Protein AF-A0A7S1FJS6-F1 (afdb_monomer_lite)

Sequence (217 aa):
QIECEKLGKFGPPGNFKMKMSGSAFVTFGTLARRNVLLRKKPSIFRSFWSHQSYTFWNFGKVPFASVTLRCERAIHPDDLNWKNLHIPPSVRKRRVFFLSCFMSVVFCALIVPTLTCLPWGSFEGPLVLLLINLVVLPVATRSIVMWARPLRNSVGESMKMRLSCWFLTLNTIILPLITLFLTYPTFKSQTENTIQHGIIDPIWNHNTSGARAAWAA

Structure (mmCIF, N/CA/C/O backbone):
data_AF-A0A7S1FJS6-F1
#
_entry.id   AF-A0A7S1FJS6-F1
#
loop_
_atom_site.group_PDB
_atom_site.id
_atom_site.type_symbol
_atom_site.label_atom_id
_atom_site.label_alt_id
_atom_site.label_comp_id
_atom_site.label_asym_id
_atom_site.label_entity_id
_atom_site.label_seq_id
_atom_site.pdbx_PDB_ins_code
_atom_site.Cartn_x
_atom_site.Cartn_y
_atom_site.Cartn_z
_atom_site.occupancy
_atom_site.B_iso_or_equiv
_atom_site.auth_seq_id
_atom_site.auth_comp_id
_atom_site.auth_asym_id
_atom_site.auth_atom_id
_atom_site.pdbx_PDB_model_num
ATOM 1 N N . GLN A 1 1 ? -17.239 0.694 36.329 1.00 40.72 1 GLN A N 1
ATOM 2 C CA . GLN A 1 1 ? -17.892 -0.604 36.094 1.00 40.72 1 GLN A CA 1
ATOM 3 C C . GLN A 1 1 ? -17.837 -0.851 34.593 1.00 40.72 1 GLN A C 1
ATOM 5 O O . GLN A 1 1 ? -18.202 0.053 33.854 1.00 40.72 1 GLN A O 1
ATOM 10 N N . ILE A 1 2 ? -17.217 -1.946 34.143 1.00 43.47 2 ILE A N 1
ATOM 11 C CA . ILE A 1 2 ? -17.176 -2.309 32.716 1.00 43.47 2 ILE A CA 1
ATOM 12 C C . ILE A 1 2 ? -18.375 -3.224 32.504 1.00 43.47 2 ILE A C 1
ATOM 14 O O . ILE A 1 2 ? -18.391 -4.337 33.022 1.00 43.47 2 ILE A O 1
ATOM 18 N N . GLU A 1 3 ? -19.399 -2.725 31.827 1.00 39.81 3 GLU A N 1
ATOM 19 C CA . GLU A 1 3 ? -20.601 -3.489 31.519 1.00 39.81 3 GLU A CA 1
ATOM 20 C C . GLU A 1 3 ? -20.359 -4.233 30.202 1.00 39.81 3 GLU A C 1
ATOM 22 O O . GLU A 1 3 ? -20.360 -3.650 29.120 1.00 39.81 3 GLU A O 1
ATOM 27 N N . CYS A 1 4 ? -20.020 -5.521 30.298 1.00 46.91 4 CYS A N 1
ATOM 28 C CA . CYS A 1 4 ? -19.901 -6.385 29.128 1.00 46.91 4 CYS A CA 1
ATOM 29 C C . CYS A 1 4 ? -21.305 -6.802 28.685 1.00 46.91 4 CYS A C 1
ATOM 31 O O . CYS A 1 4 ? -21.833 -7.819 29.137 1.00 46.91 4 CYS A O 1
ATOM 33 N N . GLU A 1 5 ? -21.906 -6.008 27.808 1.00 47.59 5 GLU A N 1
ATOM 34 C CA . GLU A 1 5 ? -23.189 -6.323 27.193 1.00 47.59 5 GLU A CA 1
ATOM 35 C C . GLU A 1 5 ? -23.039 -7.585 26.321 1.00 47.59 5 GLU A C 1
ATOM 37 O O . GLU A 1 5 ? -22.249 -7.639 25.373 1.00 47.59 5 GLU A O 1
ATOM 42 N N . LYS A 1 6 ? -23.740 -8.662 26.700 1.00 45.84 6 LYS A N 1
ATOM 43 C CA . LYS A 1 6 ? -23.725 -9.952 25.997 1.00 45.84 6 LYS A CA 1
ATOM 44 C C . LYS A 1 6 ? -24.408 -9.796 24.636 1.00 45.84 6 LYS A C 1
ATOM 46 O O . LYS A 1 6 ? -25.606 -10.028 24.513 1.00 45.84 6 LYS A O 1
ATOM 51 N N . LEU A 1 7 ? -23.639 -9.461 23.604 1.00 49.03 7 LEU A N 1
ATOM 52 C CA . LEU A 1 7 ? -24.078 -9.543 22.210 1.00 49.03 7 LEU A CA 1
ATOM 53 C C . LEU A 1 7 ? -24.421 -11.001 21.842 1.00 49.03 7 LEU A C 1
ATOM 55 O O . LEU A 1 7 ? -23.547 -11.810 21.543 1.00 49.03 7 LEU A O 1
ATOM 59 N N . GLY A 1 8 ? -25.717 -11.313 21.923 1.00 45.78 8 GLY A N 1
ATOM 60 C CA . GLY A 1 8 ? -26.468 -12.207 21.035 1.00 45.78 8 GLY A CA 1
ATOM 61 C C . GLY A 1 8 ? -25.956 -13.634 20.837 1.00 45.78 8 GLY A C 1
ATOM 62 O O . GLY A 1 8 ? -25.249 -13.928 19.878 1.00 45.78 8 GLY A O 1
ATOM 63 N N . LYS A 1 9 ? -26.445 -14.560 21.671 1.00 45.81 9 LYS A N 1
ATOM 64 C CA . LYS A 1 9 ? -26.464 -16.003 21.390 1.00 45.81 9 LYS A CA 1
ATOM 65 C C . LYS A 1 9 ? -27.568 -16.320 20.364 1.00 45.81 9 LYS A C 1
ATOM 67 O O . LYS A 1 9 ? -28.678 -16.647 20.760 1.00 45.81 9 LYS A O 1
ATOM 72 N N . PHE A 1 10 ? -27.275 -16.252 19.069 1.00 49.72 10 PHE A N 1
ATOM 73 C CA . PHE A 1 10 ? -28.116 -16.865 18.030 1.00 49.72 10 PHE A CA 1
ATOM 74 C C . PHE A 1 10 ? -27.247 -17.763 17.15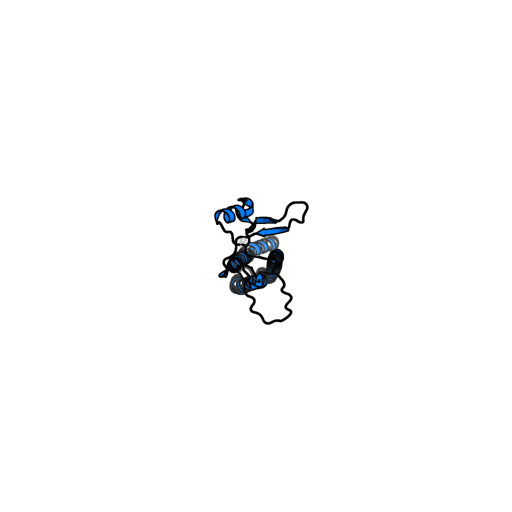1 1.00 49.72 10 PHE A C 1
ATOM 76 O O . PHE A 1 10 ? -26.714 -17.351 16.126 1.00 49.72 10 PHE A O 1
ATOM 83 N N . GLY A 1 11 ? -27.057 -18.999 17.600 1.00 56.09 11 GLY A N 1
ATOM 84 C CA . GLY A 1 11 ? -26.415 -20.057 16.832 1.00 56.09 11 GLY A CA 1
ATOM 85 C C . GLY A 1 11 ? -26.831 -21.418 17.393 1.00 56.09 11 GLY A C 1
ATOM 86 O O . GLY A 1 11 ? -26.967 -21.533 18.614 1.00 56.09 11 GLY A O 1
ATOM 87 N N . PRO A 1 12 ? -27.078 -22.427 16.538 1.00 61.25 12 PRO A N 1
ATOM 88 C CA . PRO A 1 12 ? -27.480 -23.761 16.973 1.00 61.25 12 PRO A CA 1
ATOM 89 C C . PRO A 1 12 ? -26.419 -24.390 17.893 1.00 61.25 12 PRO A C 1
ATOM 91 O O . PRO A 1 12 ? -25.243 -24.016 17.812 1.00 61.25 12 PRO A O 1
ATOM 94 N N . PRO A 1 13 ? -26.803 -25.348 18.759 1.00 59.94 13 PRO A N 1
ATOM 95 C CA . PRO A 1 13 ? -25.901 -26.024 19.689 1.00 59.94 13 PRO A CA 1
ATOM 96 C C . PRO A 1 13 ? -24.950 -26.973 18.941 1.00 59.94 13 PRO A C 1
ATOM 98 O O . PRO A 1 13 ? -25.092 -28.189 18.965 1.00 59.94 13 PRO A O 1
ATOM 101 N N . GLY A 1 14 ? -23.968 -26.407 18.245 1.00 68.56 14 GLY A N 1
ATOM 102 C CA . GLY A 1 14 ? -22.772 -27.100 17.788 1.00 68.56 14 GLY A CA 1
ATOM 103 C C . GLY A 1 14 ? -21.611 -26.754 18.713 1.00 68.56 14 GLY A C 1
ATOM 104 O O . GLY A 1 14 ? -21.495 -25.609 19.149 1.00 68.56 14 GLY A O 1
ATOM 105 N N . ASN A 1 15 ? -20.743 -27.726 19.003 1.00 66.56 15 ASN A N 1
ATOM 106 C CA . ASN A 1 15 ? -19.498 -27.579 19.771 1.00 66.56 15 ASN A CA 1
ATOM 107 C C . ASN A 1 15 ? -18.474 -26.668 19.052 1.00 66.56 15 ASN A C 1
ATOM 109 O O . ASN A 1 15 ? -17.356 -27.066 18.726 1.00 66.56 15 ASN A O 1
ATOM 113 N N . PHE A 1 16 ? -18.833 -25.416 18.781 1.00 66.56 16 PHE A N 1
ATOM 114 C CA . PHE A 1 16 ? -17.915 -24.417 18.267 1.00 66.56 16 PHE A CA 1
ATOM 115 C C . PHE A 1 16 ? -17.105 -23.886 19.439 1.00 66.56 16 PHE A C 1
ATOM 117 O O . PHE A 1 16 ? -17.563 -23.044 20.213 1.00 66.56 16 PHE A O 1
ATOM 124 N N . LYS A 1 17 ? -15.872 -24.381 19.570 1.00 75.75 17 LYS A N 1
ATOM 125 C CA . LYS A 1 17 ? -14.861 -23.789 20.446 1.00 75.75 17 LYS A CA 1
ATOM 126 C C . LYS A 1 17 ? -14.656 -22.334 20.011 1.00 75.75 17 LYS A C 1
ATOM 128 O O . LYS A 1 17 ? -13.925 -22.060 19.060 1.00 75.75 17 LYS A O 1
ATOM 133 N N . MET A 1 18 ? -15.355 -21.406 20.668 1.00 70.50 18 MET A N 1
ATOM 134 C CA . MET A 1 18 ? -15.323 -19.983 20.340 1.00 70.50 18 MET A CA 1
ATOM 135 C C . MET A 1 18 ? -13.910 -19.450 20.556 1.00 70.50 18 MET A C 1
ATOM 137 O O . MET A 1 18 ? -13.443 -19.278 21.682 1.00 70.50 18 MET A O 1
ATOM 141 N N . LYS A 1 19 ? -13.205 -19.191 19.456 1.00 78.25 19 LYS A N 1
ATOM 142 C CA . LYS A 1 19 ? -11.896 -18.551 19.492 1.00 78.25 19 LYS A CA 1
ATOM 143 C C . LYS A 1 19 ? -12.103 -17.052 19.687 1.00 78.25 19 LYS A C 1
ATOM 145 O O . LYS A 1 19 ? -12.420 -16.339 18.738 1.00 78.25 19 LYS A O 1
ATOM 150 N N . MET A 1 20 ? -11.935 -16.577 20.918 1.00 77.69 20 MET A N 1
ATOM 151 C CA . MET A 1 20 ? -11.970 -15.144 21.210 1.00 77.69 20 MET A CA 1
ATOM 152 C C . MET A 1 20 ? -10.816 -14.434 20.484 1.00 77.69 20 MET A C 1
ATOM 154 O O . MET A 1 20 ? -9.676 -14.895 20.500 1.00 77.69 20 MET A O 1
ATOM 158 N N . SER A 1 21 ? -11.109 -13.307 19.831 1.00 72.25 21 SER A N 1
ATOM 159 C CA . SER A 1 21 ? -10.200 -12.586 18.922 1.00 72.25 21 SER A CA 1
ATOM 160 C C . SER A 1 21 ? -9.109 -11.763 19.627 1.00 72.25 21 SER A C 1
ATOM 162 O O . SER A 1 21 ? -8.407 -10.984 18.982 1.00 72.25 21 SER A O 1
ATOM 164 N N . GLY A 1 22 ? -8.963 -11.905 20.949 1.00 82.12 22 GLY A N 1
ATOM 165 C CA . GLY A 1 22 ? -8.018 -11.134 21.766 1.00 82.12 22 GLY A CA 1
ATOM 166 C C . GLY A 1 22 ? -8.248 -9.616 21.737 1.00 82.12 22 GLY A C 1
ATOM 167 O O . GLY A 1 22 ? -7.380 -8.863 22.162 1.00 82.12 22 GLY A O 1
ATOM 168 N N . SER A 1 23 ? -9.388 -9.163 21.206 1.00 86.75 23 SER A N 1
ATOM 169 C CA . SER A 1 23 ? -9.744 -7.754 21.024 1.00 86.75 23 SER A CA 1
ATOM 170 C C . SER A 1 23 ? -11.123 -7.497 21.626 1.00 86.75 23 SER A C 1
ATOM 172 O O . SER A 1 23 ? -12.018 -8.325 21.479 1.00 86.75 23 SER A O 1
ATOM 174 N N . ALA A 1 24 ? -11.301 -6.346 22.272 1.00 89.56 24 ALA A N 1
ATOM 175 C CA . ALA A 1 24 ? -12.574 -5.927 22.851 1.00 89.56 24 ALA A CA 1
ATOM 176 C C . ALA A 1 24 ? -12.783 -4.422 22.648 1.00 89.56 24 ALA A C 1
ATOM 178 O O . ALA A 1 24 ? -11.819 -3.653 22.600 1.00 89.56 24 ALA A O 1
ATOM 179 N N . PHE A 1 25 ? -14.044 -4.011 22.543 1.00 91.31 25 PHE A N 1
ATOM 180 C CA . PHE A 1 25 ? -14.428 -2.604 22.554 1.00 91.31 25 PHE A CA 1
ATOM 181 C C . PHE A 1 25 ? -14.771 -2.192 23.982 1.00 91.31 25 PHE A C 1
ATOM 183 O O . PHE A 1 25 ? -15.396 -2.951 24.717 1.00 91.31 25 PHE A O 1
ATOM 190 N N . VAL A 1 26 ? -14.344 -0.994 24.374 1.00 90.88 26 VAL A N 1
ATOM 191 C CA . VAL A 1 26 ? -14.606 -0.438 25.703 1.00 90.88 26 VAL A CA 1
ATOM 192 C C . VAL A 1 26 ? -15.275 0.914 25.526 1.00 90.88 26 VAL A C 1
ATOM 194 O O . VAL A 1 26 ? -14.761 1.784 24.818 1.00 90.88 26 VAL A O 1
ATOM 197 N N . THR A 1 27 ? -16.417 1.090 26.177 1.00 92.75 27 THR A N 1
ATOM 198 C CA . THR A 1 27 ? -17.107 2.372 26.285 1.00 92.75 27 THR A CA 1
ATOM 199 C C . THR A 1 27 ? -16.677 3.075 27.572 1.00 92.75 27 THR A C 1
ATOM 201 O O . THR A 1 27 ? -16.333 2.452 28.577 1.00 92.75 27 THR A O 1
ATOM 204 N N . PHE A 1 28 ? -16.637 4.405 27.534 1.00 91.75 28 PHE A N 1
ATOM 205 C CA . PHE A 1 28 ? -16.322 5.227 28.699 1.00 91.75 28 PHE A CA 1
ATOM 206 C C . PHE A 1 28 ? -17.572 6.007 29.080 1.00 91.75 28 PHE A C 1
ATOM 208 O O . PHE A 1 28 ? -18.151 6.660 28.217 1.00 91.75 28 PHE A O 1
ATOM 215 N N . GLY A 1 29 ? -17.933 6.007 30.365 1.00 95.06 29 GLY A N 1
ATOM 216 C CA . GLY A 1 29 ? -19.068 6.800 30.853 1.00 95.06 29 GLY A CA 1
ATOM 217 C C . GLY A 1 29 ? -18.875 8.312 30.687 1.00 95.06 29 GLY A C 1
ATOM 218 O O . GLY A 1 29 ? -19.850 9.048 30.634 1.00 95.06 29 GLY A O 1
ATOM 219 N N . THR A 1 30 ? -17.628 8.791 30.564 1.00 95.81 30 THR A N 1
ATOM 220 C CA . THR A 1 30 ? -17.334 10.213 30.337 1.00 95.81 30 THR A CA 1
ATOM 221 C C . THR A 1 30 ? -16.314 10.440 29.221 1.00 95.81 30 THR A C 1
ATOM 223 O O . THR A 1 30 ? -15.276 9.777 29.113 1.00 95.81 30 THR A O 1
ATOM 226 N N . LEU A 1 31 ? -16.596 11.448 28.393 1.00 93.50 31 LEU A N 1
ATOM 227 C CA . LEU A 1 31 ? -15.796 11.823 27.225 1.00 93.50 31 LEU A CA 1
ATOM 228 C C . LEU A 1 31 ? -14.438 12.429 27.635 1.00 93.50 31 LEU A C 1
ATOM 230 O O . LEU A 1 31 ? -13.417 12.159 27.000 1.00 93.50 31 LEU A O 1
ATOM 234 N N . ALA A 1 32 ? -14.402 13.160 28.756 1.00 94.12 32 ALA A N 1
ATOM 235 C CA . ALA A 1 32 ? -13.177 13.697 29.348 1.00 94.12 32 ALA A CA 1
ATOM 236 C C . ALA A 1 32 ? -12.186 12.583 29.726 1.00 94.12 32 ALA A C 1
ATOM 238 O O . ALA A 1 32 ? -11.023 12.634 29.327 1.00 94.12 32 ALA A O 1
ATOM 239 N N . ARG A 1 33 ? -12.651 11.522 30.404 1.00 91.06 33 ARG A N 1
ATOM 240 C CA . ARG A 1 33 ? -11.801 10.388 30.803 1.00 91.06 33 ARG A CA 1
ATOM 241 C C . ARG A 1 33 ? -11.238 9.646 29.595 1.00 91.06 33 ARG A C 1
ATOM 243 O O . ARG A 1 33 ? -10.051 9.326 29.576 1.00 91.06 33 ARG A O 1
ATOM 250 N N . ARG A 1 34 ? -12.062 9.441 28.560 1.00 91.62 34 ARG A N 1
ATOM 251 C CA . ARG A 1 34 ? -11.617 8.883 27.275 1.00 91.62 34 ARG A CA 1
ATOM 252 C C . ARG A 1 34 ? -10.505 9.731 26.660 1.00 91.62 34 ARG A C 1
ATOM 254 O O . ARG A 1 34 ? -9.486 9.190 26.247 1.00 91.62 34 ARG A O 1
ATOM 261 N N . ASN A 1 35 ? -10.697 11.047 26.580 1.00 90.44 35 ASN A N 1
ATOM 262 C CA . ASN A 1 35 ? -9.729 11.940 25.950 1.00 90.44 35 ASN A CA 1
ATOM 263 C C . ASN A 1 35 ? -8.419 12.020 26.739 1.00 90.44 35 ASN A C 1
ATOM 265 O O . ASN A 1 35 ? -7.371 12.088 26.112 1.00 90.44 35 ASN A O 1
ATOM 269 N N . VAL A 1 36 ? -8.460 11.966 28.076 1.00 90.50 36 VAL A N 1
ATOM 270 C CA . VAL A 1 36 ? -7.258 11.896 28.926 1.00 90.50 36 VAL A CA 1
ATOM 271 C C . VAL A 1 36 ? -6.505 10.584 28.696 1.00 90.50 36 VAL A C 1
ATOM 273 O O . VAL A 1 36 ? -5.297 10.607 28.478 1.00 90.50 36 VAL A O 1
ATOM 276 N N . LEU A 1 37 ? -7.210 9.449 28.667 1.00 87.81 37 LEU A N 1
ATOM 277 C CA . LEU A 1 37 ? -6.601 8.122 28.500 1.00 87.81 37 LEU A CA 1
ATOM 278 C C . LEU A 1 37 ? -6.058 7.886 27.081 1.00 87.81 37 LEU A C 1
ATOM 280 O O . LEU A 1 37 ? -5.040 7.220 26.896 1.00 87.81 37 LEU A O 1
ATOM 284 N N . LEU A 1 38 ? -6.720 8.455 26.073 1.00 88.25 38 LEU A N 1
ATOM 285 C CA . LEU A 1 38 ? -6.291 8.416 24.673 1.00 88.25 38 LEU A CA 1
ATOM 286 C C . LEU A 1 38 ? -5.441 9.632 24.276 1.00 88.25 38 LEU A C 1
ATOM 288 O O . LEU A 1 38 ? -5.140 9.796 23.088 1.00 88.25 38 LEU A O 1
ATOM 292 N N . ARG A 1 39 ? -5.058 10.502 25.225 1.00 85.31 39 ARG A N 1
ATOM 293 C CA . ARG A 1 39 ? -4.255 11.687 24.917 1.00 85.31 39 ARG A CA 1
ATOM 294 C C . ARG A 1 39 ? -2.889 11.220 24.443 1.00 85.31 39 ARG A C 1
ATOM 296 O O . ARG A 1 39 ? -2.079 10.704 25.210 1.00 85.31 39 ARG A O 1
ATOM 303 N N . LYS A 1 40 ? -2.617 11.402 23.155 1.00 72.56 40 LYS A N 1
ATOM 304 C CA . LYS A 1 40 ? -1.276 11.176 22.628 1.00 72.56 40 LYS A CA 1
ATOM 305 C C . LYS A 1 40 ? -0.348 12.234 23.202 1.00 72.56 40 LYS A C 1
ATOM 307 O O . LYS A 1 40 ? -0.659 13.422 23.135 1.00 72.56 40 LYS A O 1
ATOM 312 N N . LYS A 1 41 ? 0.823 11.815 23.680 1.00 77.44 41 LYS A N 1
ATOM 313 C CA . LYS A 1 41 ? 1.947 12.738 23.832 1.00 77.44 41 LYS A CA 1
ATOM 314 C C . LYS A 1 41 ? 2.318 13.205 22.416 1.00 77.44 41 LYS A C 1
ATOM 316 O O . LYS A 1 41 ? 2.641 12.342 21.592 1.00 77.44 41 LYS A O 1
ATOM 321 N N . PRO A 1 42 ? 2.205 14.504 22.088 1.00 65.69 42 PRO A N 1
ATOM 322 C CA . PRO A 1 42 ? 2.562 15.000 20.769 1.00 65.69 42 PRO A CA 1
ATOM 323 C C . PRO A 1 42 ? 4.066 14.807 20.598 1.00 65.69 42 PRO A C 1
ATOM 325 O O . PRO A 1 42 ? 4.879 15.527 21.164 1.00 65.69 42 PRO A O 1
ATOM 328 N N . SER A 1 43 ? 4.448 13.770 19.866 1.00 71.62 43 SER A N 1
ATOM 329 C CA . SER A 1 43 ? 5.813 13.622 19.397 1.00 71.62 43 SER A CA 1
ATOM 330 C C . SER A 1 43 ? 5.833 14.140 17.971 1.00 71.62 43 SER A C 1
ATOM 332 O O . SER A 1 43 ? 5.359 13.467 17.056 1.00 71.62 43 SER A O 1
ATOM 334 N N . ILE A 1 44 ? 6.347 15.359 17.816 1.00 74.00 44 ILE A N 1
ATOM 335 C CA . ILE A 1 44 ? 6.435 16.076 16.539 1.00 74.00 44 ILE A CA 1
ATOM 336 C C . ILE A 1 44 ? 7.149 15.199 15.496 1.00 74.00 44 ILE A C 1
ATOM 338 O O . ILE A 1 44 ? 6.614 14.957 14.417 1.00 74.00 44 ILE A O 1
ATOM 342 N N . PHE A 1 45 ? 8.276 14.585 15.870 1.00 65.94 45 PHE A N 1
ATOM 343 C CA . PHE A 1 45 ? 9.035 13.680 14.999 1.00 65.94 45 PHE A CA 1
ATOM 344 C C . PHE A 1 45 ? 8.315 12.362 14.680 1.00 65.94 45 PHE A C 1
ATOM 346 O O . PHE A 1 45 ? 8.424 11.838 13.573 1.00 65.94 45 PHE A O 1
ATOM 353 N N . ARG A 1 46 ? 7.538 11.812 15.621 1.00 57.47 46 ARG A N 1
ATOM 354 C CA . ARG A 1 46 ? 6.836 10.532 15.418 1.00 57.47 46 ARG A CA 1
ATOM 355 C C . ARG A 1 46 ? 5.564 10.697 14.583 1.00 57.47 46 ARG A C 1
ATOM 357 O O . ARG A 1 46 ? 5.142 9.728 13.961 1.00 57.47 46 ARG A O 1
ATOM 364 N N . SER A 1 47 ? 4.991 11.901 14.526 1.00 57.75 47 SER A N 1
ATOM 365 C CA . SER A 1 47 ? 3.816 12.224 13.703 1.00 57.75 47 SER A CA 1
ATOM 366 C C . SER A 1 47 ? 4.068 11.998 12.208 1.00 57.75 47 SER A C 1
ATOM 368 O O . SER A 1 47 ? 3.214 11.445 11.519 1.00 57.75 47 SER A O 1
ATOM 370 N N . PHE A 1 48 ? 5.266 12.339 11.721 1.00 57.41 48 PHE A N 1
ATOM 371 C CA . PHE A 1 48 ? 5.600 12.230 10.298 1.00 57.41 48 PHE A CA 1
ATOM 372 C C . PHE A 1 48 ? 5.663 10.784 9.785 1.00 57.41 48 PHE A C 1
ATOM 374 O O . PHE A 1 48 ? 5.293 10.521 8.645 1.00 57.41 48 PHE A O 1
ATOM 381 N N . TRP A 1 49 ? 6.074 9.829 10.624 1.00 51.44 49 TRP A N 1
ATOM 382 C CA . TRP A 1 49 ? 6.345 8.450 10.188 1.00 51.44 49 TRP A CA 1
ATOM 383 C C . TRP A 1 49 ? 5.435 7.398 10.826 1.00 51.44 49 TRP A C 1
ATOM 385 O O . TRP A 1 49 ? 5.376 6.253 10.374 1.00 51.44 49 TRP A O 1
ATOM 395 N N . SER A 1 50 ? 4.701 7.754 11.880 1.00 55.03 50 SER A N 1
ATOM 396 C CA . SER A 1 50 ? 3.942 6.796 12.675 1.00 55.03 50 SER A CA 1
ATOM 397 C C . SER A 1 50 ? 2.480 7.200 12.803 1.00 55.03 50 SER A C 1
ATOM 399 O O . SER A 1 50 ? 2.081 7.940 13.700 1.00 55.03 50 SER A O 1
ATOM 401 N N . HIS A 1 51 ? 1.636 6.560 11.992 1.00 60.22 51 HIS A N 1
ATOM 402 C CA . HIS A 1 51 ? 0.176 6.519 12.179 1.00 60.22 51 HIS A CA 1
ATOM 403 C C . HIS A 1 51 ? -0.248 5.712 13.421 1.00 60.22 51 HIS A C 1
ATOM 405 O O . HIS A 1 51 ? -1.358 5.195 13.494 1.00 60.22 51 HIS A O 1
ATOM 411 N N . GLN A 1 52 ? 0.629 5.528 14.411 1.00 63.38 52 GLN A N 1
ATOM 412 C CA . GLN A 1 52 ? 0.294 4.748 15.595 1.00 63.38 52 GLN A CA 1
ATOM 413 C C . GLN A 1 52 ? -0.606 5.579 16.513 1.00 63.38 52 GLN A C 1
ATOM 415 O O . GLN A 1 52 ? -0.184 6.535 17.167 1.00 63.38 52 GLN A O 1
ATOM 420 N N . SER A 1 53 ? -1.895 5.236 16.514 1.00 71.94 53 SER A N 1
ATOM 421 C CA . SER A 1 53 ? -2.934 5.803 17.377 1.00 71.94 53 SER A CA 1
ATOM 422 C C . SER A 1 53 ? -3.271 4.960 18.586 1.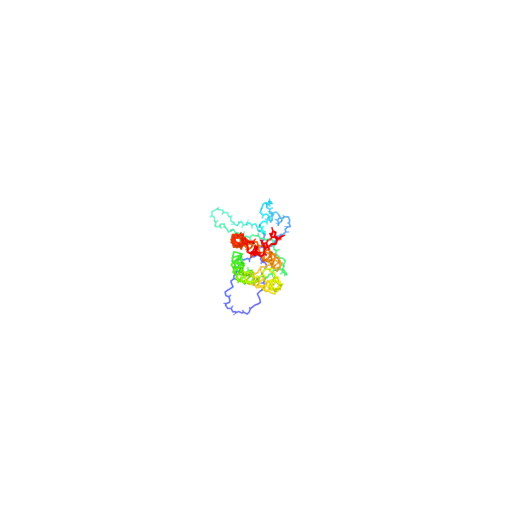00 71.94 53 SER A C 1
ATOM 424 O O . SER A 1 53 ? -4.437 4.862 18.951 1.00 71.94 53 SER A O 1
ATOM 426 N N . TYR A 1 54 ? -2.257 4.380 19.224 1.00 85.19 54 TYR A N 1
ATOM 427 C CA . TYR A 1 54 ? -2.490 3.564 20.399 1.00 85.19 54 TYR A CA 1
ATOM 428 C C . TYR A 1 54 ? -1.768 4.077 21.642 1.00 85.19 54 TYR A C 1
ATOM 430 O O . TYR A 1 54 ? -0.673 4.634 21.562 1.00 85.19 54 TYR A O 1
ATOM 438 N N . THR A 1 55 ? -2.401 3.859 22.785 1.00 87.44 55 THR A N 1
ATOM 439 C CA . THR A 1 55 ? -1.821 3.968 24.120 1.00 87.44 55 THR A CA 1
ATOM 440 C C . THR A 1 55 ? -1.744 2.567 24.720 1.00 87.44 55 THR A C 1
ATOM 442 O O . THR A 1 55 ? -2.498 1.669 24.341 1.00 87.44 55 THR A O 1
ATOM 445 N N . PHE A 1 56 ? -0.774 2.339 25.598 1.00 88.19 56 PHE A N 1
ATOM 446 C CA . PHE A 1 56 ? -0.697 1.090 26.345 1.00 88.19 56 PHE A CA 1
ATOM 447 C C . PHE A 1 56 ? -1.447 1.266 27.656 1.00 88.19 56 PHE A C 1
ATOM 449 O O . PHE A 1 56 ? -1.223 2.243 28.370 1.00 88.19 56 PHE A O 1
ATOM 456 N N . TRP A 1 57 ? -2.339 0.330 27.951 1.00 85.81 57 TRP A N 1
ATOM 457 C CA . TRP A 1 57 ? -3.048 0.269 29.213 1.00 85.81 57 TRP A CA 1
ATOM 458 C C . TRP A 1 57 ? -2.621 -0.991 29.951 1.00 85.81 57 TRP A C 1
ATOM 460 O O . TRP A 1 57 ? -2.859 -2.103 29.488 1.00 85.81 57 TRP A O 1
ATOM 470 N N . ASN A 1 58 ? -1.981 -0.802 31.099 1.00 84.62 58 ASN A N 1
ATOM 471 C CA . ASN A 1 58 ? -1.574 -1.893 31.970 1.00 84.62 58 ASN A CA 1
ATOM 472 C C . ASN A 1 58 ? -2.658 -2.116 33.026 1.00 84.62 58 ASN A C 1
ATOM 474 O O . ASN A 1 58 ? -3.046 -1.175 33.724 1.00 84.62 58 ASN A O 1
ATOM 478 N N . PHE A 1 59 ? -3.136 -3.351 33.139 1.00 81.19 59 PHE A N 1
ATOM 479 C CA . PHE A 1 59 ? -3.984 -3.795 34.243 1.00 81.19 59 PHE A CA 1
ATOM 480 C C . PHE A 1 59 ? -3.139 -4.541 35.277 1.00 81.19 59 PHE A C 1
ATOM 482 O O . PHE A 1 59 ? -2.219 -5.266 34.906 1.00 81.19 59 PHE A O 1
ATOM 489 N N . GLY A 1 60 ? -3.486 -4.395 36.557 1.00 79.75 60 GLY A N 1
ATOM 490 C CA . GLY A 1 60 ? -2.844 -5.103 37.666 1.00 79.75 60 GLY A CA 1
ATOM 491 C C . GLY A 1 60 ? -1.864 -4.248 38.472 1.00 79.75 60 GLY A C 1
ATOM 492 O O . GLY A 1 60 ? -1.400 -3.197 38.032 1.00 79.75 60 GLY A O 1
ATOM 493 N N . LYS A 1 61 ? -1.581 -4.712 39.690 1.00 72.25 61 LYS A N 1
ATOM 494 C CA . LYS A 1 61 ? -0.562 -4.163 40.587 1.00 72.25 61 LYS A CA 1
ATOM 495 C C . LYS A 1 61 ? 0.554 -5.205 40.675 1.00 72.25 61 LYS A C 1
ATOM 497 O O . LYS A 1 61 ? 0.265 -6.389 40.847 1.00 72.25 61 LYS A O 1
ATOM 502 N N . VAL A 1 62 ? 1.806 -4.772 40.549 1.00 64.81 62 VAL A N 1
ATOM 503 C CA . VAL A 1 62 ? 2.977 -5.617 40.852 1.00 64.81 62 VAL A CA 1
ATOM 504 C C . VAL A 1 62 ? 2.763 -6.220 42.257 1.00 64.81 62 VAL A C 1
ATOM 506 O O . VAL A 1 62 ? 2.332 -5.468 43.136 1.00 64.81 62 VAL A O 1
ATOM 509 N N . PRO A 1 63 ? 2.971 -7.535 42.492 1.00 63.03 63 PRO A N 1
ATOM 510 C CA . PRO A 1 63 ? 3.751 -8.497 41.700 1.00 63.03 63 PRO A CA 1
ATOM 511 C C . PRO A 1 63 ? 2.963 -9.374 40.708 1.00 63.03 63 PRO A C 1
ATOM 513 O O . PRO A 1 63 ? 3.563 -10.224 40.056 1.00 63.03 63 PRO A O 1
ATOM 516 N N . PHE A 1 64 ? 1.646 -9.209 40.566 1.00 59.75 64 PHE A N 1
ATOM 517 C CA . PHE A 1 64 ? 0.865 -10.056 39.656 1.00 59.75 64 PHE A CA 1
ATOM 518 C C . PHE A 1 64 ? 1.001 -9.605 38.196 1.00 59.75 64 PHE A C 1
ATOM 520 O O . PHE A 1 64 ? 1.196 -8.419 37.924 1.00 59.75 64 PHE A O 1
ATOM 527 N N . ALA A 1 65 ? 0.900 -10.569 37.269 1.00 55.41 65 ALA A N 1
ATOM 528 C CA . ALA A 1 65 ? 1.115 -10.392 35.834 1.00 55.41 65 ALA A CA 1
ATOM 529 C C . ALA A 1 65 ? 0.374 -9.160 35.291 1.00 55.41 65 ALA A C 1
ATOM 531 O O . ALA A 1 65 ? -0.855 -9.144 35.193 1.00 55.41 65 ALA A O 1
ATOM 532 N N . SER A 1 66 ? 1.133 -8.122 34.937 1.00 74.62 66 SER A N 1
ATOM 533 C CA . SER A 1 66 ? 0.581 -6.937 34.301 1.00 74.62 66 SER A CA 1
ATOM 534 C C . SER A 1 66 ? 0.250 -7.269 32.852 1.00 74.62 66 SER A C 1
ATOM 536 O O . SER A 1 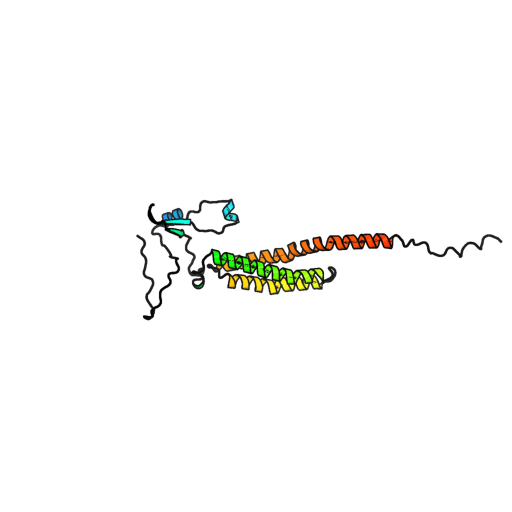66 ? 1.120 -7.565 32.032 1.00 74.62 66 SER A O 1
ATOM 538 N N . VAL A 1 67 ? -1.038 -7.253 32.520 1.00 79.25 67 VAL A N 1
ATOM 539 C CA . VAL A 1 67 ? -1.462 -7.410 31.129 1.00 79.25 67 VAL A CA 1
ATOM 540 C C . VAL A 1 67 ? -1.434 -6.032 30.487 1.00 79.25 67 VAL A C 1
ATOM 542 O O . VAL A 1 67 ? -2.242 -5.160 30.811 1.00 79.25 67 VAL A O 1
ATOM 545 N N . THR A 1 68 ? -0.484 -5.843 29.576 1.00 85.69 68 THR A N 1
ATOM 546 C CA . THR A 1 68 ? -0.368 -4.641 28.749 1.00 85.69 68 THR A CA 1
ATOM 547 C C . THR A 1 68 ? -1.283 -4.779 27.540 1.00 85.69 68 THR A C 1
ATOM 549 O O . THR A 1 68 ? -0.972 -5.486 26.580 1.00 85.69 68 THR A O 1
ATOM 552 N N . LEU A 1 69 ? -2.420 -4.091 27.566 1.00 88.00 69 LEU A N 1
ATOM 553 C CA . LEU A 1 69 ? -3.331 -4.014 26.433 1.00 88.00 69 LEU A CA 1
ATOM 554 C C . LEU A 1 69 ? -3.006 -2.805 25.565 1.00 88.00 69 LEU A C 1
ATOM 556 O O . LEU A 1 69 ? -2.698 -1.712 26.039 1.00 88.00 69 LEU A O 1
ATOM 560 N N . ARG A 1 70 ? -3.100 -2.999 24.253 1.00 89.25 70 ARG A N 1
ATOM 561 C CA . ARG A 1 70 ? -3.013 -1.910 23.288 1.00 89.25 70 ARG A CA 1
ATOM 562 C C . ARG A 1 70 ? -4.403 -1.303 23.115 1.00 89.25 70 ARG A C 1
ATOM 564 O O . ARG A 1 70 ? -5.280 -1.935 22.535 1.00 89.25 70 ARG A O 1
ATOM 571 N N . CYS A 1 71 ? -4.580 -0.068 23.563 1.00 90.56 71 CYS A N 1
ATOM 572 C CA . CYS A 1 71 ? -5.825 0.675 23.429 1.00 90.56 71 CYS A CA 1
ATOM 573 C C . CYS A 1 71 ? -5.728 1.662 22.274 1.00 90.56 71 CYS A C 1
ATOM 575 O O . CYS A 1 71 ? -4.770 2.419 22.166 1.00 90.56 71 CYS A O 1
ATOM 577 N N . GLU A 1 72 ? -6.728 1.670 21.404 1.00 91.31 72 GLU A N 1
ATOM 578 C CA . GLU A 1 72 ? -6.812 2.565 20.256 1.00 91.31 72 GLU A CA 1
ATOM 579 C C . GLU A 1 72 ? -8.233 3.127 20.173 1.00 91.31 72 GLU A C 1
ATOM 581 O O . GLU A 1 72 ? -9.185 2.502 20.642 1.00 91.31 72 GLU A O 1
ATOM 586 N N . ARG A 1 73 ? -8.384 4.333 19.611 1.00 91.25 73 ARG A N 1
ATOM 587 C CA . ARG A 1 73 ? -9.711 4.918 19.404 1.00 91.25 73 ARG A CA 1
ATOM 588 C C . ARG A 1 73 ? -10.526 3.986 18.507 1.00 91.25 73 ARG A C 1
ATOM 590 O O . ARG A 1 73 ? -10.048 3.602 17.438 1.00 91.25 73 ARG A O 1
ATOM 597 N N . ALA A 1 74 ? -11.733 3.644 18.955 1.00 91.94 74 ALA A N 1
ATOM 598 C CA . ALA A 1 74 ? -12.639 2.801 18.191 1.00 91.94 74 ALA A CA 1
ATOM 599 C C . ALA A 1 74 ? -12.876 3.405 16.800 1.00 91.94 74 ALA A C 1
ATOM 601 O O . ALA A 1 74 ? -13.035 4.619 16.644 1.00 91.94 74 ALA A O 1
ATOM 602 N N . ILE A 1 75 ? -12.830 2.533 15.803 1.00 93.25 75 ILE A N 1
ATOM 603 C CA . ILE A 1 75 ? -13.043 2.854 14.395 1.00 93.25 75 ILE A CA 1
ATOM 604 C C . ILE A 1 75 ? -14.554 2.882 14.170 1.00 93.25 75 ILE A C 1
ATOM 606 O O . ILE A 1 75 ? -15.270 2.120 14.820 1.00 93.25 75 ILE A O 1
ATOM 610 N N . HIS A 1 76 ? -15.035 3.740 13.270 1.00 95.12 76 HIS A N 1
ATOM 611 C CA . HIS A 1 76 ? -16.439 3.696 12.863 1.00 95.12 76 HIS A CA 1
ATOM 612 C C . HIS A 1 76 ? -16.783 2.287 12.343 1.00 95.12 76 HIS A C 1
ATOM 614 O O . HIS A 1 76 ? -15.980 1.738 11.582 1.00 95.12 76 HIS A O 1
ATOM 620 N N . PRO A 1 77 ? -17.921 1.682 12.733 1.00 94.62 77 PRO A N 1
ATOM 621 C CA . PRO A 1 77 ? -18.257 0.310 12.342 1.00 94.62 77 PRO A CA 1
ATOM 622 C C . PRO A 1 77 ? -18.264 0.099 10.820 1.00 94.62 77 PRO A C 1
ATOM 624 O O . PRO A 1 77 ? -17.822 -0.954 10.367 1.00 94.62 77 PRO A O 1
ATOM 627 N N . ASP A 1 78 ? -18.657 1.111 10.043 1.00 96.56 78 ASP A N 1
ATOM 628 C CA . ASP A 1 78 ? -18.695 1.042 8.570 1.00 96.56 78 ASP A CA 1
ATOM 629 C C . ASP A 1 78 ? -17.306 1.064 7.912 1.00 96.56 78 ASP A C 1
ATOM 631 O O . ASP A 1 78 ? -17.103 0.511 6.831 1.00 96.56 78 ASP A O 1
ATOM 635 N N . ASP A 1 79 ? -16.318 1.683 8.564 1.00 96.81 79 ASP A N 1
ATOM 636 C CA . ASP A 1 79 ? -14.933 1.693 8.078 1.00 96.81 79 ASP A CA 1
ATOM 637 C C . ASP A 1 79 ? -14.174 0.431 8.526 1.00 96.81 79 ASP A C 1
ATOM 639 O O . ASP A 1 79 ? -13.091 0.130 8.022 1.00 96.81 79 ASP A O 1
ATOM 643 N N . LEU A 1 80 ? -14.721 -0.328 9.481 1.00 95.12 80 LEU A N 1
ATOM 644 C CA . LEU A 1 80 ? -14.081 -1.507 10.048 1.00 95.12 80 LEU A CA 1
ATOM 645 C C . LEU A 1 80 ? -14.347 -2.760 9.203 1.00 95.12 80 LEU A C 1
ATOM 647 O O . LEU A 1 80 ? -15.470 -3.238 9.072 1.00 95.12 80 LEU A O 1
ATOM 651 N N . ASN A 1 81 ? -13.280 -3.393 8.717 1.00 95.25 81 ASN A N 1
ATOM 652 C CA . ASN A 1 81 ? -13.376 -4.692 8.065 1.00 95.25 81 ASN A CA 1
ATOM 653 C C . ASN A 1 81 ? -13.320 -5.831 9.097 1.00 95.25 81 ASN A C 1
ATOM 655 O O . ASN A 1 81 ? -12.246 -6.340 9.443 1.00 95.25 81 ASN A O 1
ATOM 659 N N . TRP A 1 82 ? -14.496 -6.260 9.559 1.00 92.69 82 TRP A N 1
ATOM 660 C CA . TRP A 1 82 ? -14.675 -7.316 10.563 1.00 92.69 82 TRP A CA 1
ATOM 661 C C . TRP A 1 82 ? -13.966 -8.631 10.214 1.00 92.69 82 TRP A C 1
ATOM 663 O O . TRP A 1 82 ? -13.387 -9.276 11.091 1.00 92.69 82 TRP A O 1
ATOM 673 N N . LYS A 1 83 ? -13.909 -8.996 8.924 1.00 93.38 83 LYS A N 1
ATOM 674 C CA . LYS A 1 83 ? -13.241 -10.226 8.459 1.00 93.38 83 LYS A CA 1
ATOM 675 C C . LYS A 1 83 ? -11.738 -10.214 8.744 1.00 93.38 83 LYS A C 1
ATOM 677 O O . LYS A 1 83 ? -11.142 -11.271 8.928 1.00 93.38 83 LYS A O 1
ATOM 682 N N . ASN A 1 84 ? -11.124 -9.034 8.821 1.00 94.62 84 ASN A N 1
ATOM 683 C CA . ASN A 1 84 ? -9.682 -8.863 9.001 1.00 94.62 84 ASN A CA 1
ATOM 684 C C . ASN A 1 84 ? -9.280 -8.531 10.444 1.00 94.62 84 ASN A C 1
ATOM 686 O O . ASN A 1 84 ? -8.086 -8.355 10.710 1.00 94.62 84 ASN A O 1
ATOM 690 N N . LEU A 1 85 ? -10.238 -8.449 11.376 1.00 91.75 85 LEU A N 1
ATOM 691 C CA . LEU A 1 85 ? -10.000 -8.031 12.762 1.00 91.75 85 LEU A CA 1
ATOM 692 C C . LEU A 1 85 ? -8.991 -8.934 13.484 1.00 91.75 85 LEU A C 1
ATOM 694 O O . LEU A 1 85 ? -8.100 -8.438 14.166 1.00 91.75 85 LEU A O 1
ATOM 698 N N . HIS A 1 86 ? -9.067 -10.245 13.245 1.00 90.75 86 HIS A N 1
ATOM 699 C CA . HIS A 1 86 ? -8.211 -11.259 13.868 1.00 90.75 86 HIS A CA 1
ATOM 700 C C . HIS A 1 86 ? -6.740 -11.225 13.409 1.00 90.75 86 HIS A C 1
ATOM 702 O O . HIS A 1 86 ? -5.904 -11.934 13.968 1.00 90.75 86 HIS A O 1
ATOM 708 N N . ILE A 1 87 ? -6.405 -10.453 12.369 1.00 93.12 87 ILE A N 1
ATOM 709 C CA . ILE A 1 87 ? -5.047 -10.414 11.818 1.00 93.12 87 ILE A CA 1
ATOM 710 C C . ILE A 1 87 ? -4.200 -9.429 12.640 1.00 93.12 87 ILE A C 1
ATOM 712 O O . ILE A 1 87 ? -4.514 -8.237 12.674 1.00 93.12 87 ILE A O 1
ATOM 716 N N . PRO A 1 88 ? -3.087 -9.856 13.258 1.00 90.69 88 PRO A N 1
ATOM 717 C CA . PRO A 1 88 ? -2.252 -8.946 14.029 1.00 90.69 88 PRO A CA 1
ATOM 718 C C . PRO A 1 88 ? -1.581 -7.895 13.122 1.00 90.69 88 PRO A C 1
ATOM 720 O O . PRO A 1 88 ? -1.218 -8.183 11.973 1.00 90.69 88 PRO A O 1
ATOM 723 N N . PRO A 1 89 ? -1.364 -6.661 13.616 1.00 89.44 89 PRO A N 1
ATOM 724 C CA . PRO A 1 89 ? -0.840 -5.560 12.808 1.00 89.44 89 PRO A CA 1
ATOM 725 C C . PRO A 1 89 ? 0.577 -5.819 12.276 1.00 89.44 89 PRO A C 1
ATOM 727 O O . PRO A 1 89 ? 0.910 -5.349 11.190 1.00 89.44 89 PRO A O 1
ATOM 730 N N . SER A 1 90 ? 1.401 -6.577 13.005 1.00 90.75 90 SER A N 1
ATOM 731 C CA . SER A 1 90 ? 2.742 -6.988 12.566 1.00 90.75 90 SER A CA 1
ATOM 732 C C . SER A 1 90 ? 2.690 -7.840 11.296 1.00 90.75 90 SER A C 1
ATOM 734 O O . SER A 1 90 ? 3.422 -7.573 10.345 1.00 90.75 90 SER A O 1
ATOM 736 N N . VAL A 1 91 ? 1.769 -8.806 11.234 1.00 94.06 91 VAL A N 1
ATOM 737 C CA . VAL A 1 91 ? 1.579 -9.668 10.059 1.00 94.06 91 VAL A CA 1
ATOM 738 C C . VAL A 1 91 ? 1.100 -8.857 8.858 1.00 94.06 91 VAL A C 1
ATOM 740 O O . VAL A 1 91 ? 1.612 -9.069 7.762 1.00 94.06 91 VAL A O 1
ATOM 743 N N . ARG A 1 92 ? 0.186 -7.892 9.046 1.00 92.81 92 ARG A N 1
ATOM 744 C CA . ARG A 1 92 ? -0.252 -7.001 7.953 1.00 92.81 92 ARG A CA 1
ATOM 745 C C . ARG A 1 92 ? 0.911 -6.184 7.392 1.00 92.81 92 ARG A C 1
ATOM 747 O O . ARG A 1 92 ? 1.125 -6.197 6.186 1.00 92.81 92 ARG A O 1
ATOM 754 N N . LYS A 1 93 ? 1.696 -5.530 8.259 1.00 91.31 93 LYS A N 1
ATOM 755 C CA . LYS A 1 93 ? 2.877 -4.750 7.844 1.00 91.31 93 LYS A CA 1
ATOM 756 C C . LYS A 1 93 ? 3.874 -5.606 7.069 1.00 91.31 93 LYS A C 1
ATOM 758 O O . LYS A 1 93 ? 4.322 -5.202 6.004 1.00 91.31 93 LYS A O 1
ATOM 763 N N . ARG A 1 94 ? 4.165 -6.805 7.578 1.00 94.50 94 ARG A N 1
ATOM 764 C CA . ARG A 1 94 ? 5.068 -7.757 6.931 1.00 94.50 94 ARG A CA 1
ATOM 765 C C . ARG A 1 94 ? 4.561 -8.178 5.547 1.00 94.50 94 ARG A C 1
ATOM 767 O O . ARG A 1 94 ? 5.343 -8.194 4.609 1.00 94.50 94 ARG A O 1
ATOM 774 N N . ARG A 1 95 ? 3.260 -8.469 5.400 1.00 95.06 95 ARG A N 1
ATOM 775 C CA . ARG A 1 95 ? 2.647 -8.795 4.097 1.00 95.06 95 ARG A CA 1
ATOM 776 C C . ARG A 1 95 ? 2.771 -7.645 3.106 1.00 95.06 95 ARG A C 1
ATOM 778 O O . ARG A 1 95 ? 3.205 -7.878 1.989 1.00 95.06 95 ARG A O 1
ATOM 785 N N . VAL A 1 96 ? 2.421 -6.426 3.523 1.00 91.88 96 VAL A N 1
ATOM 786 C CA . VAL A 1 96 ? 2.546 -5.229 2.675 1.00 91.88 96 VAL A CA 1
ATOM 787 C C . VAL A 1 96 ? 3.988 -5.052 2.217 1.00 91.88 96 VAL A C 1
ATOM 789 O O . VAL A 1 96 ? 4.215 -4.866 1.031 1.00 91.88 96 VAL A O 1
ATOM 792 N N . PHE A 1 97 ? 4.948 -5.159 3.139 1.00 93.94 97 PHE A N 1
ATOM 793 C CA . PHE A 1 97 ? 6.367 -5.022 2.826 1.00 93.94 97 PHE A CA 1
ATOM 794 C C . PHE A 1 97 ? 6.824 -6.053 1.789 1.00 93.94 97 PHE A C 1
ATOM 796 O O . PHE A 1 97 ? 7.282 -5.667 0.720 1.00 93.94 97 PHE A O 1
ATOM 803 N N . PHE A 1 98 ? 6.620 -7.350 2.047 1.00 96.25 98 PHE A N 1
ATOM 804 C CA . PHE A 1 98 ? 7.051 -8.398 1.118 1.00 96.25 98 PHE A CA 1
ATOM 805 C C . PHE A 1 98 ? 6.368 -8.305 -0.247 1.00 96.25 98 PHE A C 1
ATOM 807 O O . PHE A 1 98 ? 7.039 -8.442 -1.264 1.00 96.25 98 PHE A O 1
ATOM 814 N N . LEU A 1 99 ? 5.061 -8.036 -0.285 1.00 94.81 99 LEU A N 1
ATOM 815 C CA . LEU A 1 99 ? 4.332 -7.883 -1.546 1.00 94.81 99 LEU A CA 1
ATOM 816 C C . LEU A 1 99 ? 4.785 -6.642 -2.314 1.00 94.81 99 LEU A C 1
ATOM 818 O O . LEU A 1 99 ? 4.934 -6.707 -3.527 1.00 94.81 99 LEU A O 1
ATOM 822 N N . SER A 1 100 ? 5.035 -5.527 -1.625 1.00 92.44 100 SER A N 1
ATOM 823 C CA . SER A 1 100 ? 5.565 -4.320 -2.258 1.00 92.44 100 SER A CA 1
ATOM 824 C C . SER A 1 100 ? 6.948 -4.583 -2.847 1.00 92.44 100 SER A C 1
ATOM 826 O O . SER A 1 100 ? 7.161 -4.286 -4.017 1.00 92.44 100 SER A O 1
ATOM 828 N N . CYS A 1 101 ? 7.864 -5.192 -2.085 1.00 94.50 101 CYS A N 1
ATOM 829 C CA . CYS A 1 101 ? 9.198 -5.554 -2.570 1.00 94.50 101 CYS A CA 1
ATOM 830 C C . CYS A 1 101 ? 9.125 -6.495 -3.776 1.00 94.50 101 CYS A C 1
ATOM 832 O O . CYS A 1 101 ? 9.744 -6.217 -4.797 1.00 94.50 101 CYS A O 1
ATOM 834 N N . PHE A 1 102 ? 8.325 -7.561 -3.687 1.00 95.50 102 PHE A N 1
ATOM 835 C CA . PHE A 1 102 ? 8.131 -8.507 -4.784 1.00 95.50 102 PHE A CA 1
ATOM 836 C C . PHE A 1 102 ? 7.630 -7.809 -6.052 1.00 95.50 102 PHE A C 1
ATOM 838 O O . PHE A 1 102 ? 8.240 -7.940 -7.109 1.00 95.50 102 PHE A O 1
ATOM 845 N N . MET A 1 103 ? 6.571 -7.002 -5.942 1.00 92.94 103 MET A N 1
ATOM 846 C CA . MET A 1 103 ? 6.040 -6.273 -7.094 1.00 92.94 103 MET A CA 1
ATOM 847 C C . MET A 1 103 ? 7.054 -5.271 -7.650 1.00 92.94 103 MET A C 1
ATOM 849 O O . MET A 1 103 ? 7.117 -5.098 -8.856 1.00 92.94 103 MET A O 1
ATOM 853 N N . SER A 1 104 ? 7.891 -4.662 -6.809 1.00 91.38 104 SER A N 1
ATOM 854 C CA . SER A 1 104 ? 8.959 -3.755 -7.263 1.00 91.38 104 SER A CA 1
ATOM 855 C C . SER A 1 104 ? 9.999 -4.473 -8.109 1.00 91.38 104 SER A C 1
ATOM 857 O O . SER A 1 104 ? 10.390 -3.960 -9.148 1.00 91.38 104 SER A O 1
ATOM 859 N N . VAL A 1 105 ? 10.407 -5.679 -7.702 1.00 94.19 105 VAL A N 1
ATOM 860 C CA . VAL A 1 105 ? 11.324 -6.513 -8.491 1.00 94.19 105 VAL A CA 1
ATOM 861 C C . VAL A 1 105 ? 10.698 -6.867 -9.838 1.00 94.19 105 VAL A C 1
ATOM 863 O O . VAL A 1 105 ? 11.358 -6.719 -10.862 1.00 94.19 105 VAL A O 1
ATOM 866 N N . VAL A 1 106 ? 9.419 -7.261 -9.855 1.00 92.50 106 VAL A N 1
ATOM 867 C CA . VAL A 1 106 ? 8.683 -7.533 -11.102 1.00 92.50 106 VAL A CA 1
ATOM 868 C C . VAL A 1 106 ? 8.632 -6.288 -11.993 1.00 92.50 106 VAL A C 1
ATOM 870 O O . VAL A 1 106 ? 8.916 -6.380 -13.182 1.00 92.50 106 VAL A O 1
ATOM 873 N N . PHE A 1 107 ? 8.336 -5.114 -11.430 1.00 90.56 107 PHE A N 1
ATOM 874 C CA . PHE A 1 107 ? 8.337 -3.849 -12.170 1.00 90.56 107 PHE A CA 1
ATOM 875 C C . PHE A 1 107 ? 9.710 -3.525 -12.764 1.00 90.56 107 PHE A C 1
ATOM 877 O O . PHE A 1 107 ? 9.792 -3.208 -13.947 1.00 90.56 107 PHE A O 1
ATOM 884 N N . CYS A 1 108 ? 10.789 -3.656 -11.988 1.00 90.94 108 CYS A N 1
ATOM 885 C CA . CYS A 1 108 ? 12.148 -3.456 -12.492 1.00 90.94 108 CYS A CA 1
ATOM 886 C C . CYS A 1 108 ? 12.483 -4.442 -13.618 1.00 90.94 108 CYS A C 1
ATOM 888 O O . CYS A 1 108 ? 13.029 -4.032 -14.637 1.00 90.94 108 CYS A O 1
ATOM 890 N N . ALA A 1 109 ? 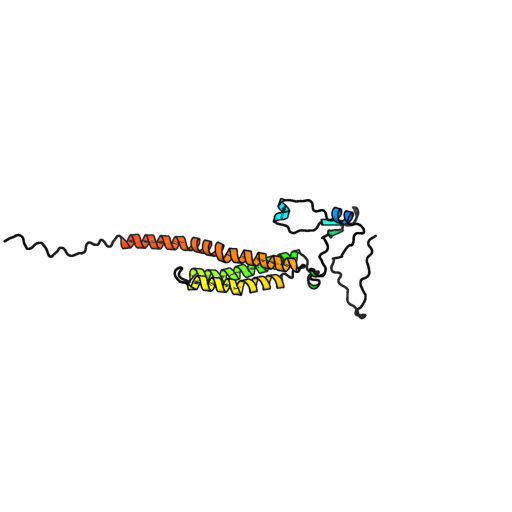12.119 -5.718 -13.468 1.00 91.69 109 ALA A N 1
ATOM 891 C CA . ALA A 1 109 ? 12.354 -6.740 -14.486 1.00 91.69 109 ALA A CA 1
ATOM 892 C C . ALA A 1 109 ? 11.587 -6.474 -15.793 1.00 91.69 109 ALA A C 1
ATOM 894 O O . ALA A 1 109 ? 12.058 -6.863 -16.854 1.00 91.69 109 ALA A O 1
ATOM 895 N N . LEU A 1 110 ? 10.433 -5.802 -15.731 1.00 90.00 110 LEU A N 1
ATOM 896 C CA . LEU A 1 110 ? 9.675 -5.392 -16.916 1.00 90.00 110 LEU A CA 1
ATOM 897 C C . LEU A 1 110 ? 10.231 -4.109 -17.545 1.00 90.00 110 LEU A C 1
ATOM 899 O O . LEU A 1 110 ? 10.343 -4.026 -18.763 1.00 90.00 110 LEU A O 1
ATOM 903 N N . ILE A 1 111 ? 10.583 -3.112 -16.731 1.00 89.94 111 ILE A N 1
ATOM 904 C CA . ILE A 1 111 ? 10.954 -1.780 -17.226 1.00 89.94 111 ILE A CA 1
ATOM 905 C C . ILE A 1 111 ? 12.406 -1.731 -17.700 1.00 89.94 111 ILE A C 1
ATOM 907 O O . ILE A 1 111 ? 12.680 -1.130 -18.736 1.00 89.94 111 ILE A O 1
ATOM 911 N N . VAL A 1 112 ? 13.346 -2.359 -16.986 1.00 90.19 112 VAL A N 1
ATOM 912 C CA . VAL A 1 112 ? 14.774 -2.280 -17.337 1.00 90.19 112 VAL A CA 1
ATOM 913 C C . VAL A 1 112 ? 15.028 -2.746 -18.776 1.00 90.19 112 VAL A C 1
ATOM 915 O O . VAL A 1 112 ? 15.609 -1.959 -19.520 1.00 90.19 112 VAL A O 1
ATOM 918 N N . PRO A 1 113 ? 14.526 -3.914 -19.234 1.00 89.00 113 PRO A N 1
ATOM 919 C CA . PRO A 1 113 ? 14.682 -4.324 -20.628 1.00 89.00 113 PRO A CA 1
ATOM 920 C C . PRO A 1 113 ? 14.063 -3.330 -21.612 1.00 89.00 113 PRO A C 1
ATOM 922 O O . PRO A 1 113 ? 14.668 -3.028 -22.635 1.00 89.00 113 PRO A O 1
ATOM 925 N N . THR A 1 114 ? 12.890 -2.766 -21.298 1.00 87.19 114 THR A N 1
ATOM 926 C CA . THR A 1 114 ? 12.259 -1.769 -22.179 1.00 87.19 114 THR A CA 1
ATOM 927 C C . THR A 1 114 ? 13.091 -0.494 -22.300 1.00 87.19 114 THR A C 1
ATOM 929 O O . THR A 1 114 ? 13.154 0.080 -23.377 1.00 87.19 114 THR A O 1
ATOM 932 N N . LEU A 1 115 ? 13.784 -0.075 -21.239 1.00 86.44 115 LEU A N 1
ATOM 933 C CA . LEU A 1 115 ? 14.646 1.108 -21.273 1.00 86.44 115 LEU A CA 1
ATOM 934 C C . LEU A 1 115 ? 16.000 0.844 -21.944 1.00 86.44 115 LEU A C 1
ATOM 936 O O . LEU A 1 115 ? 16.579 1.763 -22.514 1.00 86.44 115 LEU A O 1
ATOM 940 N N . THR A 1 116 ? 16.528 -0.380 -21.863 1.00 85.44 116 THR A N 1
ATOM 941 C CA . THR A 1 116 ? 17.839 -0.715 -22.442 1.00 85.44 116 THR A CA 1
ATOM 942 C C . THR A 1 116 ? 17.762 -1.160 -23.897 1.00 85.44 116 THR A C 1
ATOM 944 O O . THR A 1 116 ? 18.712 -0.945 -24.641 1.00 85.44 116 THR A O 1
ATOM 947 N N . CYS A 1 117 ? 16.671 -1.812 -24.307 1.00 85.06 117 CYS A N 1
ATOM 948 C CA . CYS A 1 117 ? 16.545 -2.382 -25.650 1.00 85.06 117 CYS A CA 1
ATOM 949 C C . CYS A 1 117 ? 15.948 -1.409 -26.671 1.00 85.06 117 CYS A C 1
ATOM 951 O O . CYS A 1 117 ? 16.163 -1.592 -27.866 1.00 85.06 117 CYS A O 1
ATOM 953 N N . LEU A 1 118 ? 15.202 -0.391 -26.231 1.00 82.31 118 LEU A N 1
ATOM 954 C CA . LEU A 1 118 ? 14.612 0.592 -27.135 1.00 82.31 118 LEU A CA 1
ATOM 955 C C . LEU A 1 118 ? 15.557 1.789 -27.307 1.00 82.31 118 LEU A C 1
ATOM 957 O O . LEU A 1 118 ? 15.960 2.401 -26.316 1.00 82.31 118 LEU A O 1
ATOM 961 N N . PRO A 1 119 ? 15.918 2.153 -28.550 1.00 76.25 119 PRO A N 1
ATOM 962 C CA . PRO A 1 119 ? 16.742 3.323 -28.787 1.00 76.25 119 PRO A CA 1
ATOM 963 C C . PRO A 1 119 ? 16.000 4.572 -28.311 1.00 76.25 119 PRO A C 1
ATOM 965 O O . PRO A 1 119 ? 14.849 4.797 -28.679 1.00 76.25 119 PRO A O 1
ATOM 968 N N . TRP A 1 120 ? 16.684 5.416 -27.535 1.00 69.19 120 TRP A N 1
ATOM 969 C CA . TRP A 1 120 ? 16.137 6.628 -26.906 1.00 69.19 120 TRP A CA 1
ATOM 970 C C . TRP A 1 120 ? 15.545 7.653 -27.895 1.00 69.19 120 TRP A C 1
ATOM 972 O O . TRP A 1 120 ? 14.861 8.581 -27.478 1.00 69.19 120 TRP A O 1
ATOM 982 N N . GLY A 1 121 ? 15.777 7.480 -29.200 1.00 72.50 121 GLY A N 1
ATOM 983 C CA . GLY A 1 121 ? 15.168 8.281 -30.265 1.00 72.50 121 GLY A CA 1
ATOM 984 C C . GLY A 1 121 ? 13.830 7.753 -30.799 1.00 72.50 121 GLY A C 1
ATOM 985 O O . GLY A 1 121 ? 13.210 8.426 -31.615 1.00 72.50 121 GLY A O 1
ATOM 986 N N . SER A 1 122 ? 13.375 6.568 -30.379 1.00 83.56 122 SER A N 1
ATOM 987 C CA . SER A 1 122 ? 12.115 5.975 -30.851 1.00 83.56 122 SER A CA 1
ATOM 988 C C . SER A 1 122 ? 10.948 6.315 -29.923 1.00 83.56 122 SER A C 1
ATOM 990 O O . SER A 1 122 ? 11.032 6.149 -28.706 1.00 83.56 122 SER A O 1
ATOM 992 N N . PHE A 1 123 ? 9.820 6.737 -30.502 1.00 84.69 123 PHE A N 1
ATOM 993 C CA . PHE A 1 123 ? 8.597 7.102 -29.768 1.00 84.69 123 PHE A CA 1
ATOM 994 C C . PHE A 1 123 ? 7.939 5.914 -29.032 1.00 84.69 123 PHE A C 1
ATOM 996 O O . PHE A 1 123 ? 7.094 6.101 -28.158 1.00 84.69 123 PHE A O 1
ATOM 1003 N N . GLU A 1 124 ? 8.343 4.681 -29.345 1.00 86.75 124 GLU A N 1
ATOM 1004 C CA . GLU A 1 124 ? 7.746 3.458 -28.803 1.00 86.75 124 GLU A CA 1
ATOM 1005 C C . GLU A 1 124 ? 8.036 3.242 -27.309 1.00 86.75 124 GLU A C 1
ATOM 1007 O O . GLU A 1 124 ? 7.158 2.794 -26.572 1.00 86.75 124 GLU A O 1
ATOM 1012 N N . GLY A 1 125 ? 9.226 3.614 -26.823 1.00 85.06 125 GLY A N 1
ATOM 1013 C CA . GLY A 1 125 ? 9.613 3.408 -25.421 1.00 85.06 125 GLY A CA 1
ATOM 1014 C C . GLY A 1 125 ? 8.702 4.130 -24.419 1.00 85.06 125 GLY A C 1
ATOM 1015 O O . GLY A 1 125 ? 8.125 3.478 -23.542 1.00 85.06 125 GLY A O 1
ATOM 1016 N N . PRO A 1 126 ? 8.498 5.453 -24.558 1.00 86.12 126 PRO A N 1
ATOM 1017 C CA . PRO A 1 126 ? 7.577 6.201 -23.706 1.00 86.12 126 PRO A CA 1
ATOM 1018 C C . PRO A 1 126 ? 6.137 5.675 -23.753 1.00 86.12 126 PRO A C 1
ATOM 1020 O O . PRO A 1 126 ? 5.475 5.640 -22.715 1.00 86.12 126 PRO A O 1
ATOM 1023 N N . LEU A 1 127 ? 5.657 5.227 -24.921 1.00 90.25 127 LEU A N 1
ATOM 1024 C CA . LEU A 1 127 ? 4.314 4.655 -25.065 1.00 90.25 127 LEU A CA 1
ATOM 1025 C C . LEU A 1 127 ? 4.161 3.342 -24.293 1.00 90.25 127 LEU A C 1
ATOM 1027 O O . LEU A 1 127 ? 3.178 3.170 -23.569 1.00 90.25 127 LEU A O 1
ATOM 1031 N N . VAL A 1 128 ? 5.137 2.435 -24.397 1.00 89.62 128 VAL A N 1
ATOM 1032 C CA . VAL A 1 128 ? 5.140 1.172 -23.640 1.00 89.62 128 VAL A CA 1
ATOM 1033 C C . VAL A 1 128 ? 5.181 1.451 -22.137 1.00 89.62 128 VAL A C 1
ATOM 1035 O O . VAL A 1 128 ? 4.421 0.855 -21.372 1.00 89.62 128 VAL A O 1
ATOM 1038 N N . LEU A 1 129 ? 6.005 2.405 -21.701 1.00 87.75 129 LEU A N 1
ATOM 1039 C CA . LEU A 1 129 ? 6.124 2.771 -20.290 1.00 87.75 129 LEU A CA 1
ATOM 1040 C C . LEU A 1 129 ? 4.832 3.413 -19.751 1.00 87.75 129 LEU A C 1
ATOM 1042 O O . LEU A 1 129 ? 4.411 3.124 -18.627 1.00 87.75 129 LEU A O 1
ATOM 1046 N N . LEU A 1 130 ? 4.152 4.222 -20.569 1.00 90.44 130 LEU A N 1
ATOM 1047 C CA . LEU A 1 130 ? 2.831 4.768 -20.259 1.00 90.44 130 LEU A CA 1
ATOM 1048 C C . LEU A 1 130 ? 1.787 3.651 -20.142 1.00 90.44 130 LEU A C 1
ATOM 1050 O O . LEU A 1 130 ? 1.036 3.634 -19.167 1.00 90.44 130 LEU A O 1
ATOM 1054 N N . LEU A 1 131 ? 1.777 2.681 -21.063 1.00 91.62 131 LEU A N 1
ATOM 1055 C CA . LEU A 1 131 ? 0.862 1.536 -21.022 1.00 91.62 131 LEU A CA 1
ATOM 1056 C C . LEU A 1 131 ? 1.075 0.680 -19.761 1.00 91.62 131 LEU A C 1
ATOM 1058 O O . LEU A 1 131 ? 0.107 0.307 -19.092 1.00 91.62 131 LEU A O 1
ATOM 1062 N N . ILE A 1 132 ? 2.333 0.427 -19.386 1.00 90.69 132 ILE A N 1
ATOM 1063 C CA . ILE A 1 132 ? 2.687 -0.279 -18.146 1.00 90.69 132 ILE A CA 1
ATOM 1064 C C . ILE A 1 132 ? 2.162 0.490 -16.925 1.00 90.69 132 ILE A C 1
ATOM 1066 O O . ILE A 1 132 ? 1.514 -0.096 -16.053 1.00 90.69 132 ILE A O 1
ATOM 1070 N N . ASN A 1 133 ? 2.377 1.807 -16.868 1.00 91.62 133 ASN A N 1
ATOM 1071 C CA . ASN A 1 133 ? 1.889 2.643 -15.769 1.00 91.62 133 ASN A CA 1
ATOM 1072 C C . ASN A 1 133 ? 0.356 2.754 -15.731 1.00 91.62 133 ASN A C 1
ATOM 1074 O O . ASN A 1 133 ? -0.216 2.891 -14.651 1.00 91.62 133 ASN A O 1
ATOM 1078 N N . LEU A 1 134 ? -0.321 2.673 -16.877 1.00 94.38 134 LEU A N 1
ATOM 1079 C CA . LEU A 1 134 ? -1.777 2.757 -16.958 1.00 94.38 134 LEU A CA 1
ATOM 1080 C C . LEU A 1 134 ? -2.459 1.444 -16.555 1.00 94.38 134 LEU A C 1
ATOM 1082 O O . LEU A 1 134 ? -3.494 1.477 -15.897 1.00 94.38 134 LEU A O 1
ATOM 1086 N N . VAL A 1 135 ? -1.898 0.292 -16.936 1.00 94.06 135 VAL A N 1
ATOM 1087 C CA . VAL A 1 135 ? -2.553 -1.018 -16.764 1.00 94.06 135 VAL A CA 1
ATOM 1088 C C . VAL A 1 135 ? -1.953 -1.807 -15.605 1.00 94.06 135 VAL A C 1
ATOM 1090 O O . VAL A 1 135 ? -2.665 -2.220 -14.687 1.00 94.06 135 VAL A O 1
ATOM 1093 N N . VAL A 1 136 ? -0.635 -2.012 -15.611 1.00 92.38 136 VAL A N 1
ATOM 1094 C CA . VAL A 1 136 ? 0.037 -2.903 -14.653 1.00 92.38 136 VAL A CA 1
ATOM 1095 C C . VAL A 1 136 ? 0.008 -2.298 -13.253 1.00 92.38 136 VAL A C 1
ATOM 1097 O O . VAL A 1 136 ? -0.248 -2.999 -12.273 1.00 92.38 136 VAL A O 1
ATOM 1100 N N . LEU A 1 137 ? 0.202 -0.983 -13.142 1.00 93.19 137 LEU A N 1
ATOM 1101 C CA . LEU A 1 137 ? 0.260 -0.297 -11.855 1.00 93.19 137 LEU A CA 1
ATOM 1102 C C . LEU A 1 137 ? -1.042 -0.352 -11.032 1.00 93.19 137 LEU A C 1
ATOM 1104 O O . LEU A 1 137 ? -0.984 -0.760 -9.863 1.00 93.19 137 LEU A O 1
ATOM 1108 N N . PRO A 1 138 ? -2.225 0.016 -11.561 1.00 94.69 138 PRO A N 1
ATOM 1109 C CA . PRO A 1 138 ? -3.461 -0.084 -10.787 1.00 94.69 138 PRO A CA 1
ATOM 1110 C C . PRO A 1 138 ? -3.806 -1.535 -10.426 1.00 94.69 138 PRO A C 1
ATOM 1112 O O . PRO A 1 138 ? -4.294 -1.792 -9.322 1.00 94.69 138 PRO A O 1
ATOM 1115 N N . VAL A 1 139 ? -3.499 -2.503 -11.296 1.00 95.44 139 VAL A N 1
ATOM 1116 C CA . VAL A 1 139 ? -3.698 -3.933 -11.007 1.00 95.44 139 VAL A CA 1
ATOM 1117 C C . VAL A 1 139 ? -2.775 -4.398 -9.879 1.00 95.44 139 VAL A C 1
ATOM 1119 O O . VAL A 1 139 ? -3.224 -5.065 -8.939 1.00 95.44 139 VAL A O 1
ATOM 1122 N N . ALA A 1 140 ? -1.504 -3.999 -9.915 1.00 94.44 140 ALA A N 1
ATOM 1123 C CA . ALA A 1 140 ? -0.516 -4.328 -8.898 1.00 94.44 140 ALA A CA 1
ATOM 1124 C C . ALA A 1 140 ? -0.887 -3.752 -7.527 1.00 94.44 140 ALA A C 1
ATOM 1126 O O . ALA A 1 140 ? -0.961 -4.481 -6.535 1.00 94.44 140 ALA A O 1
ATOM 1127 N N . THR A 1 141 ? -1.183 -2.454 -7.466 1.00 95.62 141 THR A N 1
ATOM 1128 C CA . THR A 1 141 ? -1.548 -1.769 -6.217 1.00 95.62 141 THR A CA 1
ATOM 1129 C C . THR A 1 141 ? -2.841 -2.326 -5.625 1.00 95.62 141 THR A C 1
ATOM 1131 O O . THR A 1 141 ? -2.900 -2.595 -4.420 1.00 95.62 141 THR A O 1
ATOM 1134 N N . ARG A 1 142 ? -3.857 -2.600 -6.458 1.00 96.31 142 ARG A N 1
ATOM 1135 C CA . ARG A 1 142 ? -5.093 -3.270 -6.028 1.00 96.31 142 ARG A CA 1
ATOM 1136 C C . ARG A 1 142 ? -4.799 -4.649 -5.449 1.00 96.31 142 ARG A C 1
ATOM 1138 O O . ARG A 1 142 ? -5.319 -4.970 -4.380 1.00 96.31 142 ARG A O 1
ATOM 1145 N N . SER A 1 143 ? -3.952 -5.433 -6.112 1.00 95.31 143 SER A N 1
ATOM 1146 C CA . SER A 1 143 ? -3.551 -6.760 -5.645 1.00 95.31 143 SER A CA 1
ATOM 1147 C C . SER A 1 143 ? -2.888 -6.670 -4.272 1.00 95.31 143 SER A C 1
ATOM 1149 O O . SER A 1 143 ? -3.391 -7.266 -3.319 1.00 95.31 143 SER A O 1
ATOM 1151 N N . ILE A 1 144 ? -1.848 -5.843 -4.117 1.00 95.62 144 ILE A N 1
ATOM 1152 C CA . ILE A 1 144 ? -1.147 -5.656 -2.835 1.00 95.62 144 ILE A CA 1
ATOM 1153 C C . ILE A 1 144 ? -2.138 -5.313 -1.714 1.00 95.62 144 ILE A C 1
ATOM 1155 O O . ILE A 1 144 ? -2.071 -5.896 -0.632 1.00 95.62 144 ILE A O 1
ATOM 1159 N N . VAL A 1 145 ? -3.094 -4.414 -1.965 1.00 95.94 145 VAL A N 1
ATOM 1160 C CA . VAL A 1 145 ? -4.079 -3.990 -0.957 1.00 95.94 145 VAL A CA 1
ATOM 1161 C C . VAL A 1 145 ? -5.050 -5.111 -0.584 1.00 95.94 145 VAL A C 1
ATOM 1163 O O . VAL A 1 145 ? -5.330 -5.298 0.603 1.00 95.94 145 VAL A O 1
ATOM 1166 N N . MET A 1 146 ? -5.524 -5.897 -1.555 1.00 95.62 146 MET A N 1
ATOM 1167 C CA . MET A 1 146 ? -6.390 -7.052 -1.286 1.00 95.62 146 MET A CA 1
ATOM 1168 C C . MET A 1 146 ? -5.675 -8.109 -0.432 1.00 95.62 146 MET A C 1
ATOM 1170 O O . MET A 1 146 ? -6.244 -8.617 0.537 1.00 95.62 146 MET A O 1
ATOM 1174 N N . TRP A 1 147 ? -4.405 -8.390 -0.730 1.00 96.56 147 TRP A N 1
ATOM 1175 C CA . TRP A 1 147 ? -3.592 -9.360 0.011 1.00 96.56 147 TRP A CA 1
ATOM 1176 C C . TRP A 1 147 ? -3.153 -8.859 1.395 1.00 96.56 147 TRP A C 1
ATOM 1178 O O . TRP A 1 147 ? -3.085 -9.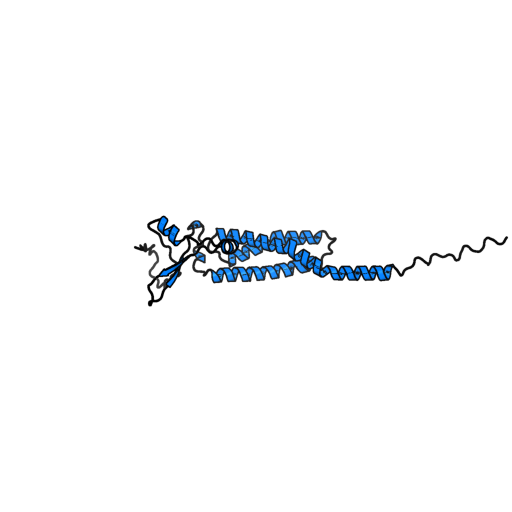633 2.359 1.00 96.56 147 TRP A O 1
ATOM 1188 N N . ALA A 1 148 ? -2.901 -7.555 1.527 1.00 94.44 148 ALA A N 1
ATOM 1189 C CA . ALA A 1 148 ? -2.562 -6.909 2.791 1.00 94.44 148 ALA A CA 1
ATOM 1190 C C . ALA A 1 148 ? -3.687 -6.996 3.827 1.00 94.44 148 ALA A C 1
ATOM 1192 O O . ALA A 1 148 ? -3.402 -7.007 5.029 1.00 94.44 148 ALA A O 1
ATOM 1193 N N . ARG A 1 149 ? -4.944 -7.088 3.363 1.00 96.12 149 ARG A N 1
ATOM 1194 C CA . ARG A 1 149 ? -6.145 -7.197 4.203 1.00 96.12 149 ARG A CA 1
ATOM 1195 C C . ARG A 1 149 ? -6.185 -6.100 5.279 1.00 96.12 149 ARG A C 1
ATOM 1197 O O . ARG A 1 149 ? -6.063 -6.399 6.475 1.00 96.12 149 ARG A O 1
ATOM 1204 N N . PRO A 1 150 ? -6.299 -4.818 4.877 1.00 95.50 150 PRO A N 1
ATOM 1205 C CA . PRO A 1 150 ? -6.332 -3.717 5.827 1.00 95.50 150 PRO A CA 1
ATOM 1206 C C . PRO A 1 150 ? -7.514 -3.867 6.793 1.00 95.50 150 PRO A C 1
ATOM 1208 O O . PRO A 1 150 ? -8.554 -4.441 6.462 1.00 95.50 150 PRO A O 1
ATOM 1211 N N . LEU A 1 151 ? -7.323 -3.365 8.016 1.00 94.75 151 LEU A N 1
ATOM 1212 C CA . LEU A 1 151 ? -8.371 -3.347 9.039 1.00 94.75 151 LEU A CA 1
ATOM 1213 C C . LEU A 1 151 ? -9.428 -2.278 8.759 1.00 94.75 151 LEU A C 1
ATOM 1215 O O . LEU A 1 151 ? -10.590 -2.487 9.082 1.00 94.75 151 LEU A O 1
ATOM 1219 N N . ARG A 1 152 ? -8.998 -1.142 8.201 1.00 94.94 152 ARG A N 1
ATOM 1220 C CA . ARG A 1 152 ? -9.850 -0.005 7.854 1.00 94.94 152 ARG A CA 1
ATOM 1221 C C . ARG A 1 152 ? -9.938 0.130 6.345 1.00 94.94 152 ARG A C 1
ATOM 1223 O O . ARG A 1 152 ? -8.898 0.029 5.685 1.00 94.94 152 ARG A O 1
ATOM 1230 N N . ASN A 1 153 ? -11.124 0.397 5.819 1.00 95.12 153 ASN A N 1
ATOM 1231 C CA . ASN A 1 153 ? -11.316 0.617 4.388 1.00 95.12 153 ASN A CA 1
ATOM 1232 C C . ASN A 1 153 ? -10.585 1.896 3.940 1.00 95.12 153 ASN A C 1
ATOM 1234 O O . ASN A 1 153 ? -9.798 1.849 2.993 1.00 95.12 153 ASN A O 1
ATOM 1238 N N . SER A 1 154 ? -10.686 2.966 4.731 1.00 94.75 154 SER A N 1
ATOM 1239 C CA . SER A 1 154 ? -9.967 4.240 4.564 1.00 94.75 154 SER A CA 1
ATOM 1240 C C . SER A 1 154 ? -8.441 4.082 4.480 1.00 94.75 154 SER A C 1
ATOM 1242 O O . SER A 1 154 ? -7.757 4.718 3.671 1.00 94.75 154 SER A O 1
ATOM 1244 N N . VAL A 1 155 ? -7.871 3.179 5.286 1.00 92.94 155 VAL A N 1
ATOM 1245 C CA . VAL A 1 155 ? -6.434 2.858 5.240 1.00 92.94 155 VAL A CA 1
ATOM 1246 C C . VAL A 1 155 ? -6.089 2.099 3.964 1.00 92.94 155 VAL A C 1
ATOM 1248 O O . VAL A 1 155 ? -5.014 2.316 3.411 1.00 92.94 155 VAL A O 1
ATOM 1251 N N . GLY A 1 156 ? -6.981 1.231 3.481 1.00 94.69 156 GLY A N 1
ATOM 1252 C CA . GLY A 1 156 ? -6.818 0.555 2.196 1.00 94.69 156 GLY A CA 1
ATOM 1253 C C . GLY A 1 156 ? -6.725 1.542 1.033 1.00 94.69 156 GLY A C 1
ATOM 1254 O O . GLY A 1 156 ? -5.830 1.414 0.201 1.00 94.69 156 GLY A O 1
ATOM 1255 N N . GLU A 1 157 ? -7.589 2.555 1.005 1.00 95.44 157 GLU A N 1
ATOM 1256 C CA . GLU A 1 157 ? -7.569 3.626 -0.002 1.00 95.44 157 GLU A CA 1
ATOM 1257 C C . GLU A 1 157 ? -6.310 4.488 0.094 1.00 95.44 157 GLU A C 1
ATOM 1259 O O . GLU A 1 157 ? -5.598 4.666 -0.894 1.00 95.44 157 GLU A O 1
ATOM 1264 N N . SER A 1 158 ? -5.962 4.928 1.306 1.00 94.06 158 SER A N 1
ATOM 1265 C CA . SER A 1 158 ? -4.719 5.671 1.550 1.00 94.06 158 SER A CA 1
ATOM 1266 C C . SER A 1 158 ? -3.486 4.873 1.117 1.00 94.06 158 SER A C 1
ATOM 1268 O O . SER A 1 158 ? -2.525 5.430 0.586 1.00 94.06 158 SER A O 1
ATOM 1270 N N . MET A 1 159 ? -3.492 3.554 1.334 1.00 92.81 159 MET A N 1
ATOM 1271 C CA . MET A 1 159 ? -2.396 2.679 0.927 1.00 92.81 159 MET A CA 1
ATOM 1272 C C . MET A 1 159 ? -2.314 2.540 -0.594 1.00 92.81 159 MET A C 1
ATOM 1274 O O . MET A 1 159 ? -1.204 2.586 -1.118 1.00 92.81 159 MET A O 1
ATOM 1278 N N . LYS A 1 160 ? -3.449 2.432 -1.304 1.00 95.31 160 LYS A N 1
ATOM 1279 C CA . LYS A 1 160 ? -3.480 2.465 -2.778 1.00 95.31 160 LYS A CA 1
ATOM 1280 C C . LYS A 1 160 ? -2.810 3.735 -3.296 1.00 95.31 160 LYS A C 1
ATOM 1282 O O . LYS A 1 160 ? -1.881 3.639 -4.085 1.00 95.31 160 LYS A O 1
ATOM 1287 N N . MET A 1 161 ? -3.214 4.900 -2.785 1.00 95.25 161 MET A N 1
ATOM 1288 C CA . MET A 1 161 ? -2.663 6.190 -3.210 1.00 95.25 161 MET A CA 1
ATOM 1289 C C . MET A 1 161 ? -1.149 6.283 -2.965 1.00 95.25 161 MET A C 1
ATOM 1291 O O . MET A 1 161 ? -0.401 6.679 -3.858 1.00 95.25 161 MET A O 1
ATOM 1295 N N . ARG A 1 162 ? -0.675 5.875 -1.777 1.00 93.00 162 ARG A N 1
ATOM 1296 C CA . ARG A 1 162 ? 0.762 5.891 -1.448 1.00 93.00 162 ARG A CA 1
ATOM 1297 C C . ARG A 1 162 ? 1.574 4.937 -2.315 1.00 93.00 162 ARG A C 1
ATOM 1299 O O . ARG A 1 162 ? 2.641 5.325 -2.773 1.00 93.00 162 ARG A O 1
ATOM 1306 N N . LEU A 1 163 ? 1.084 3.715 -2.535 1.00 94.06 163 LEU A N 1
ATOM 1307 C CA . LEU A 1 163 ? 1.766 2.744 -3.389 1.00 94.06 163 LEU A CA 1
ATOM 1308 C C . LEU A 1 163 ? 1.825 3.242 -4.834 1.00 94.06 163 LEU A C 1
ATOM 1310 O O . LEU A 1 163 ? 2.898 3.207 -5.424 1.00 94.06 163 LEU A O 1
ATOM 1314 N N . SER A 1 164 ? 0.722 3.767 -5.377 1.00 95.19 164 SER A N 1
ATOM 1315 C CA . SER A 1 164 ? 0.711 4.3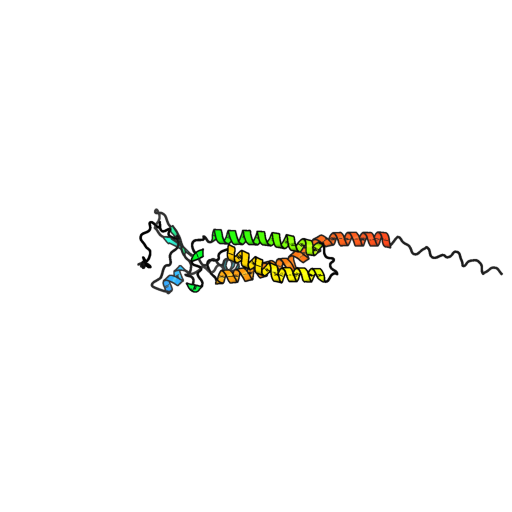51 -6.723 1.00 95.19 164 SER A CA 1
ATOM 1316 C C . SER A 1 164 ? 1.719 5.490 -6.856 1.00 95.19 164 SER A C 1
ATOM 1318 O O . SER A 1 164 ? 2.503 5.489 -7.796 1.00 95.19 164 SER A O 1
ATOM 1320 N N . CYS A 1 165 ? 1.756 6.423 -5.899 1.00 94.44 165 CYS A N 1
ATOM 1321 C CA . CYS A 1 165 ? 2.729 7.518 -5.894 1.00 94.44 165 CYS A CA 1
ATOM 1322 C C . CYS A 1 165 ? 4.179 7.004 -5.839 1.00 94.44 165 CYS A C 1
ATOM 1324 O O . CYS A 1 165 ? 5.039 7.465 -6.589 1.00 94.44 165 CYS A O 1
ATOM 1326 N N . TRP A 1 166 ? 4.447 6.008 -4.992 1.00 92.19 166 TRP A N 1
ATOM 1327 C CA . TRP A 1 166 ? 5.780 5.431 -4.840 1.00 92.19 166 TRP A CA 1
ATOM 1328 C C . TRP A 1 166 ? 6.265 4.716 -6.107 1.00 92.19 166 TRP A C 1
ATOM 1330 O O . TRP A 1 166 ? 7.372 4.975 -6.570 1.00 92.19 166 TRP A O 1
ATOM 1340 N N . PHE A 1 167 ? 5.427 3.872 -6.711 1.00 92.38 167 PHE A N 1
ATOM 1341 C CA . PHE A 1 167 ? 5.758 3.202 -7.968 1.00 92.38 167 PHE A CA 1
ATOM 1342 C C . PHE A 1 167 ? 5.871 4.178 -9.142 1.00 92.38 167 PHE A C 1
ATOM 1344 O O . PHE A 1 167 ? 6.763 4.015 -9.964 1.00 92.38 167 PHE A O 1
ATOM 1351 N N . LEU A 1 168 ? 5.016 5.207 -9.212 1.00 91.75 168 LEU A N 1
ATOM 1352 C CA . LEU A 1 168 ? 5.164 6.267 -10.213 1.00 91.75 168 LEU A CA 1
ATOM 1353 C C . LEU A 1 168 ? 6.526 6.940 -10.070 1.00 91.75 168 LEU A C 1
ATOM 1355 O O . LEU A 1 168 ? 7.252 7.022 -11.047 1.00 91.75 168 LEU A O 1
ATOM 1359 N N . THR A 1 169 ? 6.910 7.329 -8.852 1.00 91.88 169 THR A N 1
ATOM 1360 C CA . THR A 1 169 ? 8.221 7.944 -8.576 1.00 91.88 169 THR A CA 1
ATOM 1361 C C . THR A 1 169 ? 9.377 7.029 -8.989 1.00 91.88 169 THR A C 1
ATOM 1363 O O . THR A 1 169 ? 10.352 7.485 -9.588 1.00 91.88 169 THR A O 1
ATOM 1366 N N . LEU A 1 170 ? 9.270 5.727 -8.701 1.00 88.94 170 LEU A N 1
ATOM 1367 C CA . LEU A 1 170 ? 10.262 4.752 -9.147 1.00 88.94 170 LEU A CA 1
ATOM 1368 C C . LEU A 1 170 ? 10.363 4.686 -10.670 1.00 88.94 170 LEU A C 1
ATOM 1370 O O . LEU A 1 170 ? 11.464 4.742 -11.208 1.00 88.94 170 LEU A O 1
ATOM 1374 N N . ASN A 1 171 ? 9.225 4.600 -11.354 1.00 87.56 171 ASN A N 1
ATOM 1375 C CA . ASN A 1 171 ? 9.175 4.372 -12.793 1.00 87.56 171 ASN A CA 1
ATOM 1376 C C . ASN A 1 171 ? 9.519 5.617 -13.613 1.00 87.56 171 ASN A C 1
ATOM 1378 O O . ASN A 1 171 ? 10.131 5.489 -14.668 1.00 87.56 171 ASN A O 1
ATOM 1382 N N . THR A 1 172 ? 9.122 6.810 -13.165 1.00 87.69 172 THR A N 1
ATOM 1383 C CA . THR A 1 172 ? 9.277 8.046 -13.948 1.00 87.69 172 THR A CA 1
ATOM 1384 C C . THR A 1 172 ? 10.541 8.822 -13.615 1.00 87.69 172 THR A C 1
ATOM 1386 O O . THR A 1 172 ? 11.029 9.553 -14.469 1.00 87.69 172 THR A O 1
ATOM 1389 N N . ILE A 1 173 ? 11.076 8.681 -12.399 1.00 91.00 173 ILE A N 1
ATOM 1390 C CA . ILE A 1 173 ? 12.238 9.458 -11.946 1.00 91.00 173 ILE A CA 1
ATOM 1391 C C . ILE A 1 173 ? 13.426 8.535 -11.693 1.00 91.00 173 ILE A C 1
ATOM 1393 O O . ILE A 1 173 ? 14.478 8.702 -12.303 1.00 91.00 173 ILE A O 1
ATOM 1397 N N . ILE A 1 174 ? 13.274 7.547 -10.809 1.00 92.12 174 ILE A N 1
ATOM 1398 C CA . ILE A 1 174 ? 14.422 6.774 -10.312 1.00 92.12 174 ILE A CA 1
ATOM 1399 C C . ILE A 1 174 ? 15.004 5.873 -11.405 1.00 92.12 174 ILE A C 1
ATOM 1401 O O . ILE A 1 174 ? 16.213 5.890 -11.616 1.00 92.12 174 ILE A O 1
ATOM 1405 N N . LEU A 1 175 ? 14.169 5.106 -12.113 1.00 88.56 175 LEU A N 1
ATOM 1406 C CA . LEU A 1 175 ? 14.644 4.187 -13.149 1.00 88.56 175 LEU A CA 1
ATOM 1407 C C . LEU A 1 175 ? 15.331 4.918 -14.316 1.00 88.56 175 LEU A C 1
ATOM 1409 O O . LEU A 1 175 ? 16.466 4.549 -14.611 1.00 88.56 175 LEU A O 1
ATOM 1413 N N . PRO A 1 176 ? 14.759 5.981 -14.918 1.00 86.00 176 PRO A N 1
ATOM 1414 C CA . PRO A 1 176 ? 15.453 6.740 -15.959 1.00 86.00 176 PRO A CA 1
ATOM 1415 C C . PRO A 1 176 ? 16.787 7.333 -15.498 1.00 86.00 176 PRO A C 1
ATOM 1417 O O . PRO A 1 176 ? 17.755 7.292 -16.253 1.00 86.00 176 PRO A O 1
ATOM 1420 N N . LEU A 1 177 ? 16.874 7.831 -14.257 1.00 90.31 177 LEU A N 1
ATOM 1421 C CA . LEU A 1 177 ? 18.131 8.339 -13.695 1.00 90.31 177 LEU A CA 1
ATOM 1422 C C . LEU A 1 177 ? 19.184 7.234 -13.536 1.00 90.31 177 LEU A C 1
ATOM 1424 O O . LEU A 1 177 ? 20.348 7.452 -13.868 1.00 90.31 177 LEU A O 1
ATOM 1428 N N . ILE A 1 178 ? 18.785 6.050 -13.060 1.00 90.44 178 ILE A N 1
ATOM 1429 C CA . ILE A 1 178 ? 19.681 4.890 -12.960 1.00 90.44 178 ILE A CA 1
ATOM 1430 C C . ILE A 1 178 ? 20.154 4.474 -14.354 1.00 90.44 178 ILE A C 1
ATOM 1432 O O . ILE A 1 178 ? 21.351 4.272 -14.546 1.00 90.44 178 ILE A O 1
ATOM 1436 N N . THR A 1 179 ? 19.250 4.374 -15.333 1.00 86.81 179 THR A N 1
ATOM 1437 C CA . THR A 1 179 ? 19.625 4.002 -16.701 1.00 86.81 179 THR A CA 1
ATOM 1438 C C . THR A 1 179 ? 20.579 5.026 -17.303 1.00 86.81 179 THR A C 1
ATOM 1440 O O . THR A 1 179 ? 21.621 4.621 -17.801 1.00 86.81 179 THR A O 1
ATOM 1443 N N . LEU A 1 180 ? 20.297 6.329 -17.172 1.00 86.81 180 LEU A N 1
ATOM 1444 C CA . LEU A 1 180 ? 21.183 7.406 -17.627 1.00 86.81 180 LEU A CA 1
ATOM 1445 C C . LEU A 1 180 ? 22.589 7.267 -17.026 1.00 86.81 180 LEU A C 1
ATOM 1447 O O . LEU A 1 180 ? 23.581 7.367 -17.745 1.00 86.81 180 LEU A O 1
ATOM 1451 N N . PHE A 1 181 ? 22.677 6.994 -15.721 1.00 91.69 181 PHE A N 1
ATOM 1452 C CA . PHE A 1 181 ? 23.950 6.809 -15.027 1.00 91.69 181 PHE A CA 1
ATOM 1453 C C . PHE A 1 181 ? 24.715 5.571 -15.522 1.00 91.69 181 PHE A C 1
ATOM 1455 O O . PHE A 1 181 ? 25.931 5.628 -15.697 1.00 91.69 181 PHE A O 1
ATOM 1462 N N . LEU A 1 182 ? 24.011 4.467 -15.793 1.00 89.06 182 LEU A N 1
ATOM 1463 C CA . LEU A 1 182 ? 24.609 3.226 -16.294 1.00 89.06 182 LEU A CA 1
ATOM 1464 C C . LEU A 1 182 ? 25.037 3.314 -17.768 1.00 89.06 182 LEU A C 1
ATOM 1466 O O . LEU A 1 182 ? 26.046 2.719 -18.135 1.00 89.06 182 LEU A O 1
ATOM 1470 N N . THR A 1 183 ? 24.312 4.057 -18.610 1.00 84.56 183 THR A N 1
ATOM 1471 C CA . THR A 1 183 ? 24.612 4.197 -20.050 1.00 84.56 183 THR A CA 1
ATOM 1472 C C . THR A 1 183 ? 25.583 5.335 -20.370 1.00 84.56 183 THR A C 1
ATOM 1474 O O . THR A 1 183 ? 26.136 5.393 -21.470 1.00 84.56 183 THR A O 1
ATOM 1477 N N . TYR A 1 184 ? 25.817 6.254 -19.432 1.00 87.56 184 TYR A N 1
ATOM 1478 C CA . TYR A 1 184 ? 26.764 7.356 -19.607 1.00 87.56 184 TYR A CA 1
ATOM 1479 C C . TYR A 1 184 ? 28.197 6.915 -19.986 1.00 87.56 184 TYR A C 1
ATOM 1481 O O . TYR A 1 184 ? 28.728 7.437 -20.971 1.00 87.56 184 TYR A O 1
ATOM 1489 N N . PRO A 1 185 ? 28.846 5.950 -19.295 1.00 87.19 185 PRO A N 1
ATOM 1490 C CA . PRO A 1 185 ? 30.222 5.560 -19.620 1.00 87.19 185 PRO A CA 1
ATOM 1491 C C . PRO A 1 185 ? 30.359 4.935 -21.014 1.00 87.19 185 PRO A C 1
ATOM 1493 O O . PRO A 1 185 ? 31.340 5.203 -21.707 1.00 87.19 185 PRO A O 1
ATOM 1496 N N . THR A 1 186 ? 29.364 4.162 -21.462 1.00 83.38 186 THR A N 1
ATOM 1497 C CA . THR A 1 186 ? 29.350 3.595 -22.820 1.00 83.38 186 THR A CA 1
ATOM 1498 C C . THR A 1 186 ? 29.289 4.683 -23.888 1.00 83.38 186 THR A C 1
ATOM 1500 O O . THR A 1 186 ? 30.004 4.603 -24.884 1.00 83.38 186 THR A O 1
ATOM 1503 N N . PHE A 1 187 ? 28.512 5.745 -23.647 1.00 80.62 187 PHE A N 1
ATOM 1504 C CA . PHE A 1 187 ? 28.416 6.874 -24.572 1.00 80.62 187 PHE A CA 1
ATOM 1505 C C . PHE A 1 187 ? 29.744 7.631 -24.675 1.00 80.62 187 PHE A C 1
ATOM 1507 O O . PHE A 1 187 ? 30.200 7.939 -25.775 1.00 80.62 187 PHE A O 1
ATOM 1514 N N . LYS A 1 188 ? 30.402 7.864 -23.531 1.00 86.69 188 LYS A N 1
ATOM 1515 C CA . LYS A 1 188 ? 31.702 8.543 -23.477 1.00 86.69 188 LYS A CA 1
ATOM 1516 C C . LYS A 1 188 ? 32.778 7.784 -24.267 1.00 86.69 188 LYS A C 1
ATOM 1518 O O . LYS A 1 188 ? 33.453 8.384 -25.102 1.00 86.69 188 LYS A O 1
ATOM 1523 N N . SER A 1 189 ? 32.884 6.467 -24.074 1.00 85.56 189 SER A N 1
ATOM 1524 C CA . SER A 1 189 ? 33.861 5.639 -24.799 1.00 85.56 189 SER A CA 1
ATOM 1525 C C . SER A 1 189 ? 33.628 5.649 -26.316 1.00 85.56 189 SER A C 1
ATOM 1527 O O . SER A 1 189 ? 34.580 5.759 -27.088 1.00 85.56 189 SER A O 1
ATOM 1529 N N . GLN A 1 190 ? 32.370 5.606 -26.764 1.00 83.25 190 GLN A N 1
ATOM 1530 C CA . GLN A 1 190 ? 32.053 5.633 -28.192 1.00 83.25 190 GLN A CA 1
ATOM 1531 C C . GLN A 1 190 ? 32.406 6.981 -28.843 1.00 83.25 190 GLN A C 1
ATOM 1533 O O . GLN A 1 190 ? 32.937 7.009 -29.958 1.00 83.25 190 GLN A O 1
ATOM 1538 N N . THR A 1 191 ? 32.163 8.094 -28.142 1.00 79.50 191 THR A N 1
ATOM 1539 C CA . THR A 1 191 ? 32.559 9.425 -28.625 1.00 79.50 191 THR A CA 1
ATOM 1540 C C . THR A 1 191 ? 34.076 9.582 -28.714 1.00 79.50 191 THR A C 1
ATOM 1542 O O . THR A 1 191 ? 34.565 10.093 -29.718 1.00 79.50 191 THR A O 1
ATOM 1545 N N . GLU A 1 192 ? 34.834 9.079 -27.734 1.00 84.94 192 GLU A N 1
ATOM 1546 C CA . GLU A 1 192 ? 36.303 9.136 -27.752 1.00 84.94 192 GLU A CA 1
ATOM 1547 C C . GLU A 1 192 ? 36.891 8.309 -28.909 1.00 84.94 192 GLU A C 1
ATOM 1549 O O . GLU A 1 192 ? 37.767 8.797 -29.624 1.00 84.94 192 GLU A O 1
ATOM 1554 N N . ASN A 1 193 ? 36.347 7.117 -29.181 1.00 80.31 193 ASN A N 1
ATOM 1555 C CA . ASN A 1 193 ? 36.778 6.284 -30.311 1.00 80.31 193 ASN A CA 1
ATOM 1556 C C . ASN A 1 193 ? 36.457 6.918 -31.674 1.00 80.31 193 ASN A C 1
ATOM 1558 O O . ASN A 1 193 ? 37.252 6.823 -32.606 1.00 80.31 193 ASN A O 1
ATOM 1562 N N . THR A 1 194 ? 35.310 7.591 -31.797 1.00 78.25 194 THR A N 1
ATOM 1563 C CA . THR A 1 194 ? 34.917 8.255 -33.052 1.00 78.25 194 THR A CA 1
ATOM 1564 C C . THR A 1 194 ? 35.786 9.484 -33.318 1.00 78.25 194 THR A C 1
ATOM 1566 O O . THR A 1 194 ? 36.149 9.739 -34.461 1.00 78.25 194 THR A O 1
ATOM 1569 N N . ILE A 1 195 ? 36.184 10.216 -32.273 1.00 78.75 195 ILE A N 1
ATOM 1570 C CA . ILE A 1 195 ? 37.125 11.338 -32.389 1.00 78.75 195 ILE A CA 1
ATOM 1571 C C . ILE A 1 195 ? 38.528 10.835 -32.769 1.00 78.75 195 ILE A C 1
ATOM 1573 O O . ILE A 1 195 ? 39.159 11.413 -33.649 1.00 78.75 195 ILE A O 1
ATOM 1577 N N . GLN A 1 196 ? 39.006 9.739 -32.169 1.00 74.62 196 GLN A N 1
ATOM 1578 C CA . GLN A 1 196 ? 40.313 9.149 -32.497 1.00 74.62 196 GLN A CA 1
ATOM 1579 C C . GLN A 1 196 ? 40.384 8.637 -33.944 1.00 74.62 196 GLN A C 1
ATOM 1581 O O . GLN A 1 196 ? 41.373 8.886 -34.626 1.00 74.62 196 GLN A O 1
ATOM 1586 N N . HIS A 1 197 ? 39.337 7.969 -34.440 1.00 67.81 197 HIS A N 1
ATOM 1587 C CA . HIS A 1 197 ? 39.318 7.459 -35.814 1.00 67.81 197 HIS A CA 1
ATOM 1588 C C . HIS A 1 197 ? 38.921 8.513 -36.860 1.00 67.81 197 HIS A C 1
ATOM 1590 O O . HIS A 1 197 ? 39.417 8.460 -37.977 1.00 67.81 197 HIS A O 1
ATOM 1596 N N . GLY A 1 198 ? 38.085 9.496 -36.512 1.00 62.31 198 GLY A N 1
ATOM 1597 C CA . GLY A 1 198 ? 37.647 10.555 -37.431 1.00 62.31 198 GLY A CA 1
ATOM 1598 C C . GLY A 1 198 ? 38.654 11.694 -37.636 1.00 62.31 198 GLY A C 1
ATOM 1599 O O . GLY A 1 198 ? 38.526 12.442 -38.599 1.00 62.31 198 GLY A O 1
ATOM 1600 N N . ILE A 1 199 ? 39.657 11.842 -36.761 1.00 58.97 199 ILE A N 1
ATOM 1601 C CA . ILE A 1 199 ? 40.724 12.854 -36.903 1.00 58.97 199 ILE A CA 1
ATOM 1602 C C . ILE A 1 199 ? 41.928 12.324 -37.716 1.00 58.97 199 ILE A C 1
ATOM 1604 O O . ILE A 1 199 ? 42.748 13.119 -38.172 1.00 58.97 199 ILE A O 1
ATOM 1608 N N . ILE A 1 200 ? 42.018 11.011 -37.977 1.00 56.59 200 ILE A N 1
ATOM 1609 C CA . ILE A 1 200 ? 43.101 10.392 -38.777 1.00 56.59 200 ILE A CA 1
ATOM 1610 C C . ILE A 1 200 ? 42.602 9.928 -40.157 1.00 56.59 200 ILE A C 1
ATOM 1612 O O . ILE A 1 200 ? 43.169 9.027 -40.754 1.00 56.59 200 ILE A O 1
ATOM 1616 N N . ASP A 1 201 ? 41.592 10.591 -40.714 1.00 55.25 201 ASP A N 1
ATOM 1617 C CA . ASP A 1 201 ? 41.511 10.728 -42.169 1.00 55.25 201 ASP A CA 1
ATOM 1618 C C . ASP A 1 201 ? 41.793 12.194 -42.494 1.00 55.25 201 ASP A C 1
ATOM 1620 O O . ASP A 1 201 ? 40.869 12.999 -42.656 1.00 55.25 201 ASP A O 1
ATOM 1624 N N . PRO A 1 202 ? 43.076 12.610 -42.543 1.00 55.94 202 PRO A N 1
ATOM 1625 C CA . PRO A 1 202 ? 43.388 13.886 -43.138 1.00 55.94 202 PRO A CA 1
ATOM 1626 C C . PRO A 1 202 ? 42.866 13.834 -44.573 1.00 55.94 202 PRO A C 1
ATOM 1628 O O . PRO A 1 202 ? 43.271 13.002 -45.386 1.00 55.94 202 PRO A O 1
ATOM 1631 N N . ILE A 1 203 ? 41.949 14.752 -44.864 1.00 55.31 203 ILE A N 1
ATOM 1632 C CA . ILE A 1 203 ? 41.563 15.204 -46.196 1.00 55.31 203 ILE A CA 1
ATOM 1633 C C . ILE A 1 203 ? 42.844 15.728 -46.874 1.00 55.31 203 ILE A C 1
ATOM 1635 O O . ILE A 1 203 ? 43.104 16.923 -46.937 1.00 55.31 203 ILE A O 1
ATOM 1639 N N . TRP A 1 204 ? 43.714 14.813 -47.292 1.00 53.94 204 TRP A N 1
ATOM 1640 C CA . TRP A 1 204 ? 45.010 15.064 -47.923 1.00 53.94 204 TRP A CA 1
ATOM 1641 C C . TRP A 1 204 ? 45.216 14.164 -49.140 1.00 53.94 204 TRP A C 1
ATOM 1643 O O . TRP A 1 204 ? 46.339 13.965 -49.589 1.00 53.94 204 TRP A O 1
ATOM 1653 N N . ASN A 1 205 ? 44.124 13.651 -49.713 1.00 54.16 205 ASN A N 1
ATOM 1654 C CA . ASN A 1 205 ? 44.172 12.904 -50.967 1.00 54.16 205 ASN A CA 1
ATOM 1655 C C . ASN A 1 205 ? 43.290 13.512 -52.066 1.00 54.16 205 ASN A C 1
ATOM 1657 O O . ASN A 1 205 ? 42.756 12.809 -52.919 1.00 54.16 205 ASN A O 1
ATOM 1661 N N . HIS A 1 206 ? 43.175 14.845 -52.091 1.00 55.16 206 HIS A N 1
ATOM 1662 C CA . HIS A 1 206 ? 42.838 15.549 -53.326 1.00 55.16 206 HIS A CA 1
ATOM 1663 C C . HIS A 1 206 ? 44.120 15.797 -54.132 1.00 55.16 206 HIS A C 1
ATOM 1665 O O . HIS A 1 206 ? 44.820 16.788 -53.948 1.00 55.16 206 HIS A O 1
ATOM 1671 N N . ASN A 1 207 ? 44.418 14.841 -55.014 1.00 53.00 207 ASN A N 1
ATOM 1672 C CA . ASN A 1 207 ? 44.993 15.025 -56.349 1.00 53.00 207 ASN A CA 1
ATOM 1673 C C . ASN A 1 207 ? 45.476 16.453 -56.684 1.00 53.00 207 ASN A C 1
ATOM 1675 O O . ASN A 1 207 ? 44.734 17.252 -57.251 1.00 53.00 207 ASN A O 1
ATOM 1679 N N . THR A 1 208 ? 46.753 16.748 -56.431 1.00 54.50 208 THR A N 1
ATOM 1680 C CA . THR A 1 208 ? 47.471 17.902 -57.016 1.00 54.50 208 THR A CA 1
ATOM 1681 C C . THR A 1 208 ? 48.539 17.469 -58.028 1.00 54.50 208 THR A C 1
ATOM 1683 O O . THR A 1 208 ? 49.484 18.200 -58.309 1.00 54.50 208 THR A O 1
ATOM 1686 N N . SER A 1 209 ? 48.377 16.298 -58.652 1.00 54.72 209 SER A N 1
ATOM 1687 C CA . SER A 1 209 ? 49.263 15.811 -59.721 1.00 54.72 209 SER A CA 1
ATOM 1688 C C . SER A 1 209 ? 48.956 16.385 -61.119 1.00 54.72 209 SER A C 1
ATOM 1690 O O . SER A 1 209 ? 49.654 16.046 -62.069 1.00 54.72 209 SER A O 1
ATOM 1692 N N . GLY A 1 210 ? 47.970 17.281 -61.275 1.00 54.22 210 GLY A N 1
ATOM 1693 C CA . GLY A 1 210 ? 47.541 17.796 -62.590 1.00 54.22 210 GLY A CA 1
ATOM 1694 C C . GLY A 1 210 ? 47.970 19.220 -62.984 1.00 54.22 210 GLY A C 1
ATOM 1695 O O . GLY A 1 210 ? 47.723 19.613 -64.117 1.00 54.22 210 GLY A O 1
ATOM 1696 N N . ALA A 1 211 ? 48.588 20.020 -62.105 1.00 51.75 211 ALA A N 1
ATOM 1697 C CA . ALA A 1 211 ? 48.700 21.479 -62.312 1.00 51.75 211 ALA A CA 1
ATOM 1698 C C . ALA A 1 211 ? 50.139 22.043 -62.376 1.00 51.75 211 ALA A C 1
ATOM 1700 O O . ALA A 1 211 ? 50.373 23.177 -61.967 1.00 51.75 211 ALA A O 1
ATOM 1701 N N . ARG A 1 212 ? 51.124 21.282 -62.880 1.00 49.38 212 ARG A N 1
ATOM 1702 C CA . ARG A 1 212 ? 52.523 21.759 -63.032 1.00 49.38 212 ARG A CA 1
ATOM 1703 C C . ARG A 1 212 ? 53.070 21.808 -64.469 1.00 49.38 212 ARG A C 1
ATOM 1705 O O . ARG A 1 212 ? 54.269 21.983 -64.637 1.00 49.38 212 ARG A O 1
ATOM 1712 N N . ALA A 1 213 ? 52.230 21.720 -65.502 1.00 53.31 213 ALA A N 1
ATOM 1713 C CA . ALA A 1 213 ? 52.693 21.644 -66.898 1.00 53.31 213 ALA A CA 1
ATOM 1714 C C . ALA A 1 213 ? 52.366 22.866 -67.792 1.00 53.31 213 ALA A C 1
ATOM 1716 O O . ALA A 1 213 ? 52.302 22.706 -69.004 1.00 53.31 213 ALA A O 1
ATOM 1717 N N . ALA A 1 214 ? 52.152 24.074 -67.249 1.00 54.09 214 ALA A N 1
ATOM 1718 C CA . ALA A 1 214 ? 51.682 25.217 -68.059 1.00 54.09 214 ALA A CA 1
ATOM 1719 C C . ALA A 1 214 ? 52.465 26.542 -67.914 1.00 54.09 214 ALA A C 1
ATOM 1721 O O . ALA A 1 214 ? 51.919 27.590 -68.235 1.00 54.09 214 ALA A O 1
ATOM 1722 N N . TRP A 1 215 ? 53.719 26.533 -67.445 1.00 47.94 215 TRP A N 1
ATOM 1723 C CA . TRP A 1 215 ? 54.539 27.761 -67.334 1.00 47.94 215 TRP A CA 1
ATOM 1724 C C . TRP A 1 215 ? 55.961 27.595 -67.894 1.00 47.94 215 TRP A C 1
ATOM 1726 O O . TRP A 1 215 ? 56.932 28.096 -67.334 1.00 47.94 215 TRP A O 1
ATOM 1736 N N . ALA A 1 216 ? 56.084 26.871 -69.004 1.00 48.50 216 ALA A N 1
ATOM 1737 C CA . ALA A 1 216 ? 57.304 26.835 -69.805 1.00 48.50 216 ALA A CA 1
ATOM 1738 C C . ALA A 1 216 ? 56.942 26.760 -71.297 1.00 48.50 216 ALA A C 1
ATOM 1740 O O . ALA A 1 216 ? 57.039 25.699 -71.909 1.00 48.50 216 ALA A O 1
ATOM 1741 N N . ALA A 1 217 ? 56.462 27.879 -71.842 1.00 48.88 217 ALA A N 1
ATOM 1742 C CA . ALA A 1 217 ? 56.442 28.199 -73.269 1.00 48.88 217 ALA A CA 1
ATOM 1743 C C . ALA A 1 217 ? 56.304 29.716 -73.427 1.00 48.88 217 ALA A C 1
ATOM 1745 O O . ALA A 1 217 ? 55.411 30.280 -72.753 1.00 48.88 217 ALA A O 1
#

pLDDT: mean 81.17, std 15.71, range [39.81, 96.81]

Radius of gyration: 33.6 Å; chains: 1; bounding box: 85×56×115 Å

Organism: Noctiluca scintillans (NCBI:txid2966)

Foldseek 3Di:
DFDPDPPDDDDPPDPPPDDDLLDDDTDDPDPVVVCVQQPDPDPVVCVVPDPDSWDWDWDDDPPDDTDTDTDGPDDDPVQFDPVCSSPDPVNLVVLLVVLLVVVVVVVCVVLVCLLVVDDPPDPVSVVVLVVCLVPVLLVSLLVSLVRSSDRGNVVSVVSSVVSSVVVCCCSVPVSVVVVCVVCVVVVVVVVVVCCVVVVPPPPPPPDPPPPDDPPDD

Secondary structure (DSSP, 8-state):
----------S-S--------S------S-HHHHHHHT-----HHHHHH----EEEEEES-TTS--EEEEEEPPPPTTTB-GGGTTS-HHHHHHHHHHHHHHHHHHHHHHHHHHHHHS-TT-THHHHHHHHIIIIIHHHHHHHHHHHH--SBHHHHHHHHHHHHHHHHHIIIIIHHHHHHHHHHHHHHHHHHHHHHHHSSS-S--S--TTSSSSS--